Protein AF-0000000069676102 (afdb_homodimer)

Secondary structure (DSSP, 8-state):
---EEEEE-SSSGGGHHHHHHHHHHH--SEEEEE-----TT-----TTEEEEEE--S-TT-----EEEEEETTS-EEEEP---SSEEEEEEEESSSEEEEEEEEE-TTS---HHHHHHHHHTSPSSEEEEEEEE-SS------/---EEEEE-SSSGGGHHHHHHHHHHH--SEEEEE-----TT-----TTEEEEEE--S-TT-----EEEEEETTS-EEEEP---SSEEEEEEEESSSEEEEEEEEE-TTS---HHHHHHHHHTSPSSEEEEEEEE-SS------

Sequence (286 aa):
MGTFLSWNCRVIRSKLQDLKGLINIFNPVCIGLRETFLSSNNPLKLRGYNSVRRDAATESNHSGGVCILTSNLYPSTPLTLHTSLQAVAVQVHTRSLVTVCCVYLPPHDVVSQQDLETLVDQLPTPFTTICLAQHNQKWFLRQMGTFLSWNCRVIRSKLQDLKGLINIFNPVCIGLRETFLSSNNPLKLRGYNSVRRDAATESNHSGGVCILTSNLYPSTPLTLHTSLQAVAVQVHTRSLVTVCCVYLPPHDVVSQQDLETLVDQLPTPFTTICLAQHNQKWFLRQ

Radius of gyration: 17.2 Å; Cα contacts (8 Å, |Δi|>4): 723; chains: 2; bounding box: 44×46×43 Å

Foldseek 3Di:
DFAEEEDADQACVVPVVVVVVVCVVRVGQKYKYKQNLDDPVDDDDDPQWDKDKDADDDPVDSGIIIMMIGGPVWDKDWDDFDAPWRKTWMWTDDVHIEIEMETEDEQVDADEPVRVVSRVVRTDPPYDYYDYDHPHDCNCNPD/DFDEEEDADQACVVCVVVVVVVCVVRVGQKYKYKQNLDDPVDDDDDPQWDKDKDADDDPVDSGIIIMMIGGPVWDKDWDDFDAPWRKTWMWTDDVHTEIAMETEDEQVDADEPVRVVSRVVRTDPPYHDYDYDHPHDCNCNPD

Organism: Araneus ventricosus (NCBI:txid182803)

Structure (mmCIF, N/CA/C/O backbone):
data_AF-0000000069676102-model_v1
#
loop_
_entity.id
_entity.type
_entity.pdbx_description
1 polymer 'Endonuclease/exonuclease/phosphatase domain-containing protein'
#
loop_
_atom_site.group_PDB
_atom_site.id
_atom_site.type_symbol
_atom_site.label_atom_id
_atom_site.label_alt_id
_atom_site.label_comp_id
_atom_site.label_asym_id
_atom_site.label_entity_id
_atom_site.label_seq_id
_atom_site.pdbx_PDB_ins_code
_atom_site.Cartn_x
_atom_site.Cartn_y
_atom_site.Cartn_z
_atom_site.occupancy
_atom_site.B_iso_or_equiv
_atom_site.auth_seq_id
_atom_site.auth_comp_id
_atom_site.auth_asym_id
_atom_site.auth_atom_id
_atom_site.pdbx_PDB_model_num
ATOM 1 N N . MET A 1 1 ? -13.695 -5.66 11.719 1 60.5 1 MET A N 1
ATOM 2 C CA . MET A 1 1 ? -12.406 -5.336 11.125 1 60.5 1 MET A CA 1
ATOM 3 C C . MET A 1 1 ? -12.57 -4.375 9.953 1 60.5 1 MET A C 1
ATOM 5 O O . MET A 1 1 ? -13.641 -4.297 9.359 1 60.5 1 MET A O 1
ATOM 9 N N . GLY A 1 2 ? -11.883 -3.285 9.789 1 78.31 2 GLY A N 1
ATOM 10 C CA . GLY A 1 2 ? -12.055 -2.193 8.844 1 78.31 2 GLY A CA 1
ATOM 11 C C . GLY A 1 2 ? -11.117 -2.287 7.656 1 78.31 2 GLY A C 1
ATOM 12 O O . GLY A 1 2 ? -10.18 -3.09 7.656 1 78.31 2 GLY A O 1
ATOM 13 N N . THR A 1 3 ? -11.477 -1.648 6.539 1 85 3 THR A N 1
ATOM 14 C CA . THR A 1 3 ? -10.703 -1.651 5.301 1 85 3 THR A CA 1
ATOM 15 C C . THR A 1 3 ? -9.586 -0.616 5.359 1 85 3 THR A C 1
ATOM 17 O O . THR A 1 3 ? -9.812 0.524 5.773 1 85 3 THR A O 1
ATOM 20 N N . PHE A 1 4 ? -8.359 -1.089 5.035 1 87 4 PHE A N 1
ATOM 21 C CA . PHE A 1 4 ? -7.207 -0.208 4.898 1 87 4 PHE A CA 1
ATOM 22 C C . PHE A 1 4 ? -6.723 -0.167 3.455 1 87 4 PHE A C 1
ATOM 24 O O . PHE A 1 4 ? -6.422 -1.207 2.865 1 87 4 PHE A O 1
ATOM 31 N N . LEU A 1 5 ? -6.648 1.027 2.916 1 87.12 5 LEU A N 1
ATOM 32 C CA . LEU A 1 5 ? -6.324 1.194 1.504 1 87.12 5 LEU A CA 1
ATOM 33 C C . LEU A 1 5 ? -4.98 1.898 1.335 1 87.12 5 LEU A C 1
ATOM 35 O O . LEU A 1 5 ? -4.648 2.803 2.105 1 87.12 5 LEU A O 1
ATOM 39 N N . SER A 1 6 ? -4.188 1.449 0.413 1 86.56 6 SER A N 1
ATOM 40 C CA . SER A 1 6 ? -2.955 2.119 0.008 1 86.56 6 SER A CA 1
ATOM 41 C C . SER A 1 6 ? -3.002 2.523 -1.462 1 86.56 6 SER A C 1
ATOM 43 O O . SER A 1 6 ? -3.406 1.73 -2.314 1 86.56 6 SER A O 1
ATOM 45 N N . TRP A 1 7 ? -2.623 3.775 -1.761 1 85.81 7 TRP A N 1
ATOM 46 C CA . TRP A 1 7 ? -2.705 4.277 -3.129 1 85.81 7 TRP A CA 1
ATOM 47 C C . TRP A 1 7 ? -1.518 5.176 -3.449 1 85.81 7 TRP A C 1
ATOM 49 O O . TRP A 1 7 ? -1.311 6.199 -2.793 1 85.81 7 TRP A O 1
ATOM 59 N N . ASN A 1 8 ? -0.691 4.73 -4.383 1 83.56 8 ASN A N 1
ATOM 60 C CA . ASN A 1 8 ? 0.237 5.672 -5 1 83.56 8 ASN A CA 1
ATOM 61 C C . ASN A 1 8 ? -0.454 6.527 -6.059 1 83.56 8 ASN A C 1
ATOM 63 O O . ASN A 1 8 ? -0.554 6.125 -7.219 1 83.56 8 ASN A O 1
ATOM 67 N N . CYS A 1 9 ? -0.883 7.656 -5.652 1 82.75 9 CYS A N 1
ATOM 68 C CA . CYS A 1 9 ? -1.841 8.406 -6.453 1 82.75 9 CYS A CA 1
ATOM 69 C C . CYS A 1 9 ? -1.125 9.305 -7.457 1 82.75 9 CYS A C 1
ATOM 71 O O . CYS A 1 9 ? -1.679 9.633 -8.508 1 82.75 9 CYS A O 1
ATOM 73 N N . ARG A 1 10 ? 0.099 9.711 -7.168 1 81.25 10 ARG A N 1
ATOM 74 C CA . ARG A 1 10 ? 0.825 10.672 -7.996 1 81.25 10 ARG A CA 1
ATOM 75 C C . ARG A 1 10 ? -0.016 11.914 -8.258 1 81.25 10 ARG A C 1
ATOM 77 O O . ARG A 1 10 ? -0.583 12.07 -9.344 1 81.25 10 ARG A O 1
ATOM 84 N N . VAL A 1 11 ? 0.024 12.805 -7.48 1 83.62 11 VAL A N 1
ATOM 85 C CA . VAL A 1 11 ? -0.678 14.078 -7.48 1 83.62 11 VAL A CA 1
ATOM 86 C C . VAL A 1 11 ? -2.141 13.867 -7.098 1 83.62 11 VAL A C 1
ATOM 88 O O . VAL A 1 11 ? -2.98 13.594 -7.957 1 83.62 11 VAL A O 1
ATOM 91 N N . ILE A 1 12 ? -2.592 14.156 -6.004 1 88.88 12 ILE A N 1
ATOM 92 C CA . ILE A 1 12 ? -3.898 13.797 -5.461 1 88.88 12 ILE A CA 1
ATOM 93 C C . ILE A 1 12 ? -4.922 14.875 -5.82 1 88.88 12 ILE A C 1
ATOM 95 O O . ILE A 1 12 ? -6.105 14.578 -6 1 88.88 12 ILE A O 1
ATOM 99 N N . ARG A 1 13 ? -4.484 16.078 -6.023 1 88.19 13 ARG A N 1
ATOM 100 C CA . ARG A 1 13 ? -5.422 17.188 -6.227 1 88.19 13 ARG A CA 1
ATOM 101 C C . ARG A 1 13 ? -6.242 16.969 -7.492 1 88.19 13 ARG A C 1
ATOM 103 O O . ARG A 1 13 ? -7.41 17.359 -7.551 1 88.19 13 ARG A O 1
ATOM 110 N N . SER A 1 14 ? -5.66 16.406 -8.453 1 85.12 14 SER A N 1
ATOM 111 C CA . SER A 1 14 ? -6.371 16.188 -9.711 1 85.12 14 SER A CA 1
ATOM 112 C C . SER A 1 14 ? -7.203 14.914 -9.664 1 85.12 14 SER A C 1
ATOM 114 O O . SER A 1 14 ? -7.871 14.562 -10.641 1 85.12 14 SER A O 1
ATOM 116 N N . LYS A 1 15 ? -7.203 14.297 -8.484 1 86.81 15 LYS A N 1
ATOM 117 C CA . LYS A 1 15 ? -7.848 12.992 -8.422 1 86.81 15 LYS A CA 1
ATOM 118 C C . LYS A 1 15 ? -8.812 12.906 -7.242 1 86.81 15 LYS A C 1
ATOM 120 O O . LYS A 1 15 ? -9.016 11.828 -6.676 1 86.81 15 LYS A O 1
ATOM 125 N N . LEU A 1 16 ? -9.352 13.969 -6.902 1 89.38 16 LEU A N 1
ATOM 126 C CA . LEU A 1 16 ? -10.234 14.008 -5.742 1 89.38 16 LEU A CA 1
ATOM 127 C C . LEU A 1 16 ? -11.516 13.227 -6.012 1 89.38 16 LEU A C 1
ATOM 129 O O . LEU A 1 16 ? -12.07 12.609 -5.098 1 89.38 16 LEU A O 1
ATOM 133 N N . GLN A 1 17 ? -11.961 13.297 -7.254 1 87.44 17 GLN A N 1
ATOM 134 C CA . GLN A 1 17 ? -13.156 12.523 -7.582 1 87.44 17 GLN A CA 1
ATOM 135 C C . GLN A 1 17 ? -12.883 11.023 -7.52 1 87.44 17 GLN A C 1
ATOM 137 O O . GLN A 1 17 ? -13.727 10.25 -7.066 1 87.44 17 GLN A O 1
ATOM 142 N N . ASP A 1 18 ? -11.758 10.648 -7.988 1 85.31 18 ASP A N 1
ATOM 143 C CA . ASP A 1 18 ? -11.359 9.242 -7.875 1 85.31 18 ASP A CA 1
ATOM 144 C C . ASP A 1 18 ? -11.258 8.82 -6.414 1 85.31 18 ASP A C 1
ATOM 146 O O . ASP A 1 18 ? -11.68 7.719 -6.051 1 85.31 18 ASP A O 1
ATOM 150 N N . LEU A 1 19 ? -10.711 9.68 -5.652 1 89 19 LEU A N 1
ATOM 151 C CA . LEU A 1 19 ? -10.594 9.406 -4.227 1 89 19 LEU A CA 1
ATOM 152 C C . LEU A 1 19 ? -11.969 9.203 -3.596 1 89 19 LEU A C 1
ATOM 154 O O . LEU A 1 19 ? -12.172 8.234 -2.857 1 89 19 LEU A O 1
ATOM 158 N N . LYS A 1 20 ? -12.867 10.062 -3.934 1 90.44 20 LYS A N 1
ATOM 159 C CA . LYS A 1 20 ? -14.227 9.938 -3.418 1 90.44 20 LYS A CA 1
ATOM 160 C C . LYS A 1 20 ? -14.875 8.641 -3.895 1 90.44 20 LYS A C 1
ATOM 162 O O . LYS A 1 20 ? -15.594 7.98 -3.137 1 90.44 20 LYS A O 1
ATOM 167 N N . GLY A 1 21 ? -14.617 8.32 -5.121 1 86.25 21 GLY A N 1
ATOM 168 C CA . GLY A 1 21 ? -15.109 7.055 -5.641 1 86.25 21 GLY A CA 1
ATOM 169 C C . GLY A 1 21 ? -14.586 5.855 -4.871 1 86.25 21 GLY A C 1
ATOM 170 O O . GLY A 1 21 ? -15.344 4.941 -4.547 1 86.25 21 GLY A O 1
ATOM 171 N N . LEU A 1 22 ? -13.344 5.879 -4.582 1 86.44 22 LEU A N 1
ATOM 172 C CA . LEU A 1 22 ? -12.734 4.789 -3.824 1 86.44 22 LEU A CA 1
ATOM 173 C C . LEU A 1 22 ? -13.344 4.691 -2.43 1 86.44 22 LEU A C 1
ATOM 175 O O . LEU A 1 22 ? -13.594 3.594 -1.932 1 86.44 22 LEU A O 1
ATOM 179 N N . ILE A 1 23 ? -13.531 5.832 -1.812 1 90.12 23 ILE A N 1
ATOM 180 C CA . ILE A 1 23 ? -14.117 5.871 -0.475 1 90.12 23 ILE A CA 1
ATOM 181 C C . ILE A 1 23 ? -15.523 5.285 -0.508 1 90.12 23 ILE A C 1
ATOM 183 O O . ILE A 1 23 ? -15.914 4.535 0.391 1 90.12 23 ILE A O 1
ATOM 187 N N . ASN A 1 24 ? -16.234 5.598 -1.572 1 89.25 24 ASN A N 1
ATOM 188 C CA . ASN A 1 24 ? -17.609 5.086 -1.695 1 89.25 24 ASN A CA 1
ATOM 189 C C . ASN A 1 24 ? -17.625 3.574 -1.884 1 89.25 24 ASN A C 1
ATOM 191 O O . ASN A 1 24 ? -18.5 2.889 -1.359 1 89.25 24 ASN A O 1
ATOM 195 N N . ILE A 1 25 ? -16.703 3.105 -2.578 1 84.81 25 ILE A N 1
ATOM 196 C CA . ILE A 1 25 ? -16.656 1.688 -2.922 1 84.81 25 ILE A CA 1
ATOM 197 C C . ILE A 1 25 ? -16.141 0.882 -1.734 1 84.81 25 ILE A C 1
ATOM 199 O O . ILE A 1 25 ? -16.688 -0.164 -1.392 1 84.81 25 ILE A O 1
ATOM 203 N N . PHE A 1 26 ? -15.109 1.392 -1.047 1 84.25 26 PHE A N 1
ATOM 204 C CA . PHE A 1 26 ? -14.383 0.563 -0.089 1 84.25 26 PHE A CA 1
ATOM 205 C C . PHE A 1 26 ? -14.742 0.95 1.341 1 84.25 26 PHE A C 1
ATOM 207 O O . PHE A 1 26 ? -14.492 0.19 2.277 1 84.25 26 PHE A O 1
ATOM 214 N N . ASN A 1 27 ? -15.25 2.133 1.617 1 88.19 27 ASN A N 1
ATOM 215 C CA . ASN A 1 27 ? -15.539 2.672 2.941 1 88.19 27 ASN A CA 1
ATOM 216 C C . ASN A 1 27 ? -14.391 2.426 3.912 1 88.19 27 ASN A C 1
ATOM 218 O O . ASN A 1 27 ? -14.586 1.852 4.984 1 88.19 27 ASN A O 1
ATOM 222 N N . PRO A 1 28 ? -13.234 2.947 3.498 1 89.88 28 PRO A N 1
ATOM 223 C CA . PRO A 1 28 ? -12.031 2.574 4.258 1 89.88 28 PRO A CA 1
ATOM 224 C C . PRO A 1 28 ? -11.961 3.262 5.617 1 89.88 28 PRO A C 1
ATOM 226 O O . PRO A 1 28 ? -12.367 4.418 5.754 1 89.88 28 PRO A O 1
ATOM 229 N N . VAL A 1 29 ? -11.367 2.502 6.59 1 89.38 29 VAL A N 1
ATOM 230 C CA . VAL A 1 29 ? -10.984 3.072 7.875 1 89.38 29 VAL A CA 1
ATOM 231 C C . VAL A 1 29 ? -9.828 4.055 7.684 1 89.38 29 VAL A C 1
ATOM 233 O O . VAL A 1 29 ? -9.836 5.148 8.258 1 89.38 29 VAL A O 1
ATOM 236 N N . CYS A 1 30 ? -8.883 3.615 6.789 1 90 30 CYS A N 1
ATOM 237 C CA . CYS A 1 30 ? -7.688 4.406 6.531 1 90 30 CYS A CA 1
ATOM 238 C C . CYS A 1 30 ? -7.254 4.285 5.074 1 90 30 CYS A C 1
ATOM 240 O O . CYS A 1 30 ? -7.371 3.213 4.477 1 90 30 CYS A O 1
ATOM 242 N N . ILE A 1 31 ? -6.766 5.391 4.562 1 90.5 31 ILE A N 1
ATOM 243 C CA . ILE A 1 31 ? -6.152 5.406 3.238 1 90.5 31 ILE A CA 1
ATOM 244 C C . ILE A 1 31 ? -4.738 5.977 3.332 1 90.5 31 ILE A C 1
ATOM 246 O O . ILE A 1 31 ? -4.547 7.109 3.781 1 90.5 31 ILE A O 1
ATOM 250 N N . GLY A 1 32 ? -3.785 5.164 2.957 1 90.81 32 GLY A N 1
ATOM 251 C CA . GLY A 1 32 ? -2.436 5.676 2.773 1 90.81 32 GLY A CA 1
ATOM 252 C C . GLY A 1 32 ? -2.17 6.164 1.361 1 90.81 32 GLY A C 1
ATOM 253 O O . GLY A 1 32 ? -2.334 5.414 0.398 1 90.81 32 GLY A O 1
ATOM 254 N N . LEU A 1 33 ? -1.802 7.363 1.25 1 90.06 33 LEU A N 1
ATOM 255 C CA . LEU A 1 33 ? -1.511 7.988 -0.036 1 90.06 33 LEU A CA 1
ATOM 256 C C . LEU A 1 33 ? -0.02 8.281 -0.174 1 90.06 33 LEU A C 1
ATOM 258 O O . LEU A 1 33 ? 0.618 8.734 0.777 1 90.06 33 LEU A O 1
ATOM 262 N N . ARG A 1 34 ? 0.497 7.98 -1.316 1 86.62 34 ARG A N 1
ATOM 263 C CA . ARG A 1 34 ? 1.879 8.32 -1.635 1 86.62 34 ARG A CA 1
ATOM 264 C C . ARG A 1 34 ? 1.958 9.148 -2.914 1 86.62 34 ARG A C 1
ATOM 266 O O . ARG A 1 34 ? 1.112 9.008 -3.801 1 86.62 34 ARG A O 1
ATOM 273 N N . GLU A 1 35 ? 3.01 9.93 -2.971 1 86.56 35 GLU A N 1
ATOM 274 C CA . GLU A 1 35 ? 3.215 10.859 -4.078 1 86.56 35 GLU A CA 1
ATOM 275 C C . GLU A 1 35 ? 2.018 11.797 -4.242 1 86.56 35 GLU A C 1
ATOM 277 O O . GLU A 1 35 ? 1.477 11.93 -5.344 1 86.56 35 GLU A O 1
ATOM 282 N N . THR A 1 36 ? 1.683 12.422 -3.162 1 90.31 36 THR A N 1
ATOM 283 C CA . THR A 1 36 ? 0.521 13.305 -3.156 1 90.31 36 THR A CA 1
ATOM 284 C C . THR A 1 36 ? 0.81 14.586 -3.936 1 90.31 36 THR A C 1
ATOM 286 O O . THR A 1 36 ? -0.108 15.219 -4.461 1 90.31 36 THR A O 1
ATOM 289 N N . PHE A 1 37 ? 2.078 14.977 -4.023 1 88.06 37 PHE A N 1
ATOM 290 C CA . PHE A 1 37 ? 2.541 16.188 -4.695 1 88.06 37 PHE A CA 1
ATOM 291 C C . PHE A 1 37 ? 1.928 17.422 -4.059 1 88.06 37 PHE A C 1
ATOM 293 O O . PHE A 1 37 ? 1.716 18.438 -4.734 1 88.06 37 PHE A O 1
ATOM 300 N N . LEU A 1 38 ? 1.594 17.297 -2.783 1 90.12 38 LEU A N 1
ATOM 301 C CA . LEU A 1 38 ? 1.007 18.422 -2.066 1 90.12 38 LEU A CA 1
ATOM 302 C C . LEU A 1 38 ? 2.092 19.344 -1.498 1 90.12 38 LEU A C 1
ATOM 304 O O . LEU A 1 38 ? 3.229 18.906 -1.296 1 90.12 38 LEU A O 1
ATOM 308 N N . SER A 1 39 ? 1.706 20.594 -1.329 1 85.75 39 SER A N 1
ATOM 309 C CA . SER A 1 39 ? 2.543 21.578 -0.662 1 85.75 39 SER A CA 1
ATOM 310 C C . SER A 1 39 ? 1.793 22.25 0.482 1 85.75 39 SER A C 1
ATOM 312 O O . SER A 1 39 ? 0.593 22.031 0.661 1 85.75 39 SER A O 1
ATOM 314 N N . SER A 1 40 ? 2.652 23.016 1.252 1 80.12 40 SER A N 1
ATOM 315 C CA . SER A 1 40 ? 2.088 23.656 2.428 1 80.12 40 SER A CA 1
ATOM 316 C C . SER A 1 40 ? 0.914 24.562 2.053 1 80.12 40 SER A C 1
ATOM 318 O O . SER A 1 40 ? 0.011 24.781 2.863 1 80.12 40 SER A O 1
ATOM 320 N N . ASN A 1 41 ? 0.817 24.938 0.851 1 79.94 41 ASN A N 1
ATOM 321 C CA . ASN A 1 41 ? -0.212 25.891 0.429 1 79.94 41 ASN A CA 1
ATOM 322 C C . ASN A 1 41 ? -1.453 25.172 -0.092 1 79.94 41 ASN A C 1
ATOM 324 O O . ASN A 1 41 ? -2.455 25.797 -0.421 1 79.94 41 ASN A O 1
ATOM 328 N N . ASN A 1 42 ? -1.455 23.906 -0.104 1 80.81 42 ASN A N 1
ATOM 329 C CA . ASN A 1 42 ? -2.576 23.141 -0.641 1 80.81 42 ASN A CA 1
ATOM 330 C C . ASN A 1 42 ? -3.117 22.156 0.382 1 80.81 42 ASN A C 1
ATOM 332 O O . ASN A 1 42 ? -2.643 21.016 0.463 1 80.81 42 ASN A O 1
ATOM 336 N N . PRO A 1 43 ? -4.137 22.578 1.049 1 80.88 43 PRO A N 1
ATOM 337 C CA . PRO A 1 43 ? -4.688 21.625 2.02 1 80.88 43 PRO A CA 1
ATOM 338 C C . PRO A 1 43 ? -5.492 20.516 1.361 1 80.88 43 PRO A C 1
ATOM 340 O O .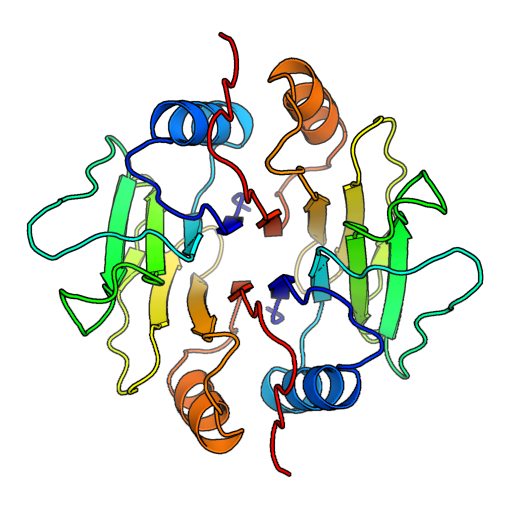 PRO A 1 43 ? -6.121 20.734 0.324 1 80.88 43 PRO A O 1
ATOM 343 N N . LEU A 1 44 ? -5.293 19.312 1.784 1 89.62 44 LEU A N 1
ATOM 344 C CA . LEU A 1 44 ? -6.172 18.203 1.438 1 89.62 44 LEU A CA 1
ATOM 345 C C . LEU A 1 44 ? -7.258 18.016 2.492 1 89.62 44 LEU A C 1
ATOM 347 O O . LEU A 1 44 ? -6.98 17.562 3.604 1 89.62 44 LEU A O 1
ATOM 351 N N . LYS A 1 45 ? -8.438 18.531 2.176 1 90 45 LYS A N 1
ATOM 352 C CA . LYS A 1 45 ? -9.578 18.375 3.068 1 90 45 LYS A CA 1
ATOM 353 C C . LYS A 1 45 ? -10.625 17.438 2.469 1 90 45 LYS A C 1
ATOM 355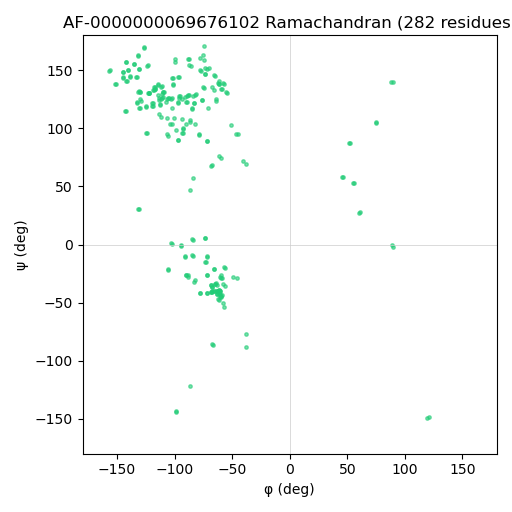 O O . LYS A 1 45 ? -11.008 17.594 1.31 1 90 45 LYS A O 1
ATOM 360 N N . LEU A 1 46 ? -10.938 16.484 3.266 1 94.06 46 LEU A N 1
ATOM 361 C CA . LEU A 1 46 ? -11.961 15.523 2.891 1 94.06 46 LEU A CA 1
ATOM 362 C C . LEU A 1 46 ? -12.953 15.312 4.031 1 94.06 46 LEU A C 1
ATOM 364 O O . LEU A 1 46 ? -12.562 14.93 5.133 1 94.06 46 LEU A O 1
ATOM 368 N N . ARG A 1 47 ? -14.227 15.578 3.73 1 94.38 47 ARG A N 1
ATOM 369 C CA . ARG A 1 47 ? -15.25 15.391 4.754 1 94.38 47 ARG A CA 1
ATOM 370 C C . ARG A 1 47 ? -15.273 13.953 5.254 1 94.38 47 ARG A C 1
ATOM 372 O O . ARG A 1 47 ? -15.227 13.016 4.457 1 94.38 47 ARG A O 1
ATOM 379 N N . GLY A 1 48 ? -15.32 13.805 6.562 1 97.25 48 GLY A N 1
ATOM 380 C CA . GLY A 1 48 ? -15.422 12.484 7.16 1 97.25 48 GLY A CA 1
ATOM 381 C C . GLY A 1 48 ? -14.078 11.844 7.43 1 97.25 48 GLY A C 1
ATOM 382 O O . GLY A 1 48 ? -14.008 10.75 7.992 1 97.25 48 GLY A O 1
ATOM 383 N N . TYR A 1 49 ? -13.047 12.617 7.023 1 97.81 49 TYR A N 1
ATOM 384 C CA . TYR A 1 49 ? -11.711 12.055 7.219 1 97.81 49 TYR A CA 1
ATOM 385 C C . TYR A 1 49 ? -10.773 13.078 7.848 1 97.81 49 TYR A C 1
ATOM 387 O O . TYR A 1 49 ? -10.859 14.273 7.547 1 97.81 49 TYR A O 1
ATOM 395 N N . ASN A 1 50 ? -9.891 12.562 8.719 1 96.88 50 ASN A N 1
ATOM 396 C CA . ASN A 1 50 ? -8.75 13.32 9.219 1 96.88 50 ASN A CA 1
ATOM 397 C C . ASN A 1 50 ? -7.484 13.016 8.43 1 96.88 50 ASN A C 1
ATOM 399 O O . ASN A 1 50 ? -7.277 11.883 7.992 1 96.88 50 ASN A O 1
ATOM 403 N N . SER A 1 51 ? -6.629 14.055 8.227 1 96.56 51 SER A N 1
ATOM 404 C CA . SER A 1 51 ? -5.426 13.859 7.434 1 96.56 51 SER A CA 1
ATOM 405 C C . SER A 1 51 ? -4.168 14.078 8.266 1 96.56 51 SER A C 1
ATOM 407 O O . SER A 1 51 ? -4.125 14.984 9.102 1 96.56 51 SER A O 1
ATOM 409 N N . VAL A 1 52 ? -3.195 13.211 8.172 1 96 52 VAL A N 1
ATOM 410 C CA . VAL A 1 52 ? -1.818 13.359 8.633 1 96 52 VAL A CA 1
ATOM 411 C C . VAL A 1 52 ? -0.864 13.234 7.445 1 96 52 VAL A C 1
ATOM 413 O O . VAL A 1 52 ? -0.877 12.227 6.73 1 96 52 VAL A O 1
ATOM 416 N N . ARG A 1 53 ? -0.058 14.25 7.188 1 95.12 53 ARG A N 1
ATOM 417 C CA . ARG A 1 53 ? 0.71 14.227 5.949 1 95.12 53 ARG A CA 1
ATOM 418 C C . ARG A 1 53 ? 2.111 14.789 6.16 1 95.12 53 ARG A C 1
ATOM 420 O O . ARG A 1 53 ? 2.365 15.477 7.148 1 95.12 53 ARG A O 1
ATOM 427 N N . ARG A 1 54 ? 2.969 14.453 5.367 1 93.19 54 ARG A N 1
ATOM 428 C CA . ARG A 1 54 ? 4.305 15.008 5.184 1 93.19 54 ARG A CA 1
ATOM 429 C C . ARG A 1 54 ? 4.578 15.305 3.715 1 93.19 54 ARG A C 1
ATOM 431 O O . ARG A 1 54 ? 4.59 14.398 2.885 1 93.19 54 ARG A O 1
ATOM 438 N N . ASP A 1 55 ? 4.781 16.609 3.514 1 90.31 55 ASP A N 1
ATOM 439 C CA . ASP A 1 55 ? 4.977 17.062 2.141 1 90.31 55 ASP A CA 1
ATOM 440 C C . ASP A 1 55 ? 6.449 16.984 1.741 1 90.31 55 ASP A C 1
ATOM 442 O O . ASP A 1 55 ? 7.324 16.875 2.6 1 90.31 55 ASP A O 1
ATOM 446 N N . ALA A 1 56 ? 6.613 16.969 0.362 1 77 56 ALA A N 1
ATOM 447 C CA . ALA A 1 56 ? 7.992 16.984 -0.12 1 77 56 ALA A CA 1
ATOM 448 C C . ALA A 1 56 ? 8.711 18.266 0.323 1 77 56 ALA A C 1
ATOM 450 O O . ALA A 1 56 ? 8.078 19.297 0.531 1 77 56 ALA A O 1
ATOM 451 N N . ALA A 1 57 ? 10.016 18.125 0.712 1 62.91 57 ALA A N 1
ATOM 452 C CA . ALA A 1 57 ? 10.828 19.172 1.313 1 62.91 57 ALA A CA 1
ATOM 453 C C . ALA A 1 57 ? 10.922 20.391 0.396 1 62.91 57 ALA A C 1
ATOM 455 O O . ALA A 1 57 ? 10.945 21.531 0.866 1 62.91 57 ALA A O 1
ATOM 456 N N . THR A 1 58 ? 11.297 20.031 -0.886 1 58.72 58 THR A N 1
ATOM 457 C CA . THR A 1 58 ? 11.617 21.219 -1.659 1 58.72 58 THR A CA 1
ATOM 458 C C . THR A 1 58 ? 10.414 21.672 -2.484 1 58.72 58 THR A C 1
ATOM 460 O O . THR A 1 58 ? 9.734 20.844 -3.098 1 58.72 58 THR A O 1
ATOM 463 N N . GLU A 1 59 ? 10.102 22.844 -2.303 1 53.59 59 GLU A N 1
ATOM 464 C CA . GLU A 1 59 ? 9.062 23.516 -3.076 1 53.59 59 GLU A CA 1
ATOM 465 C C . GLU A 1 59 ? 9.266 23.297 -4.574 1 53.59 59 GLU A C 1
ATOM 467 O O . GLU A 1 59 ? 8.305 23.344 -5.348 1 53.59 59 GLU A O 1
ATOM 472 N N . SER A 1 60 ? 10.469 23.109 -4.957 1 51.53 60 SER A N 1
ATOM 473 C CA . SER A 1 60 ? 10.75 23 -6.387 1 51.53 60 SER A CA 1
ATOM 474 C C . SER A 1 60 ? 10.469 21.594 -6.902 1 51.53 60 SER A C 1
ATOM 476 O O . SER A 1 60 ? 10.242 21.406 -8.102 1 51.53 60 SER A O 1
ATOM 478 N N . ASN A 1 61 ? 10.633 20.672 -6.07 1 56.03 61 ASN A N 1
ATOM 479 C CA . ASN A 1 61 ? 10.367 19.312 -6.5 1 56.03 61 ASN A CA 1
ATOM 480 C C . ASN A 1 61 ? 9.07 18.766 -5.898 1 56.03 61 ASN A C 1
ATOM 482 O O . ASN A 1 61 ? 8.992 18.547 -4.691 1 56.03 61 ASN A O 1
ATOM 486 N N . HIS A 1 62 ? 8.031 18.906 -6.668 1 59.88 62 HIS A N 1
ATOM 487 C CA . HIS A 1 62 ? 6.68 18.562 -6.23 1 59.88 62 HIS A CA 1
ATOM 488 C C . HIS A 1 62 ? 6.484 17.062 -6.172 1 59.88 62 HIS A C 1
ATOM 490 O O . HIS A 1 62 ? 5.387 16.578 -5.863 1 59.88 62 HIS A O 1
ATOM 496 N N . SER A 1 63 ? 7.676 16.344 -6.43 1 71.94 63 SER A N 1
ATOM 497 C CA . SER A 1 63 ? 7.492 14.891 -6.449 1 71.94 63 SER A CA 1
ATOM 498 C C . SER A 1 63 ? 7.625 14.297 -5.051 1 71.94 63 SER A C 1
ATOM 500 O O . SER A 1 63 ? 8.43 14.773 -4.242 1 71.94 63 SER A O 1
ATOM 502 N N . GLY A 1 64 ? 6.602 13.492 -4.672 1 85.69 64 GLY A N 1
ATOM 503 C CA . GLY A 1 64 ? 6.594 12.805 -3.391 1 85.69 64 GLY A CA 1
ATOM 504 C C . GLY A 1 64 ? 5.426 13.203 -2.508 1 85.69 64 GLY A C 1
ATOM 505 O O . GLY A 1 64 ? 4.309 13.375 -2.992 1 85.69 64 GLY A O 1
ATOM 506 N N . GLY A 1 65 ? 5.676 13.148 -1.211 1 90.44 65 GLY A N 1
ATOM 507 C CA . GLY A 1 65 ? 4.629 13.438 -0.244 1 90.44 65 GLY A CA 1
ATOM 508 C C . GLY A 1 65 ? 3.828 12.211 0.15 1 90.44 65 GLY A C 1
ATOM 509 O O . GLY A 1 65 ? 3.537 11.359 -0.69 1 90.44 65 GLY A O 1
ATOM 510 N N . VAL A 1 66 ? 3.545 12.18 1.436 1 91.94 66 VAL A N 1
ATOM 511 C CA . VAL A 1 66 ? 2.73 11.086 1.957 1 91.94 66 VAL A CA 1
ATOM 512 C C . VAL A 1 66 ? 1.601 11.648 2.816 1 91.94 66 VAL A C 1
ATOM 514 O O . VAL A 1 66 ? 1.733 12.727 3.396 1 91.94 66 VAL A O 1
ATOM 517 N N . CYS A 1 67 ? 0.504 10.875 2.82 1 93.75 67 CYS A N 1
ATOM 518 C CA . CYS A 1 67 ? -0.653 11.266 3.617 1 93.75 67 CYS A CA 1
ATOM 519 C C . CYS A 1 67 ? -1.444 10.047 4.07 1 93.75 67 CYS A C 1
ATOM 521 O O . CYS A 1 67 ? -1.605 9.086 3.314 1 93.75 67 CYS A O 1
ATOM 523 N N . ILE A 1 68 ? -1.865 10.086 5.293 1 94 68 ILE A N 1
ATOM 524 C CA . ILE A 1 68 ? -2.824 9.102 5.77 1 94 68 ILE A CA 1
ATOM 525 C C . ILE A 1 68 ? -4.16 9.773 6.074 1 94 68 ILE A C 1
ATOM 527 O O . ILE A 1 68 ? -4.215 10.727 6.855 1 94 68 ILE A O 1
ATOM 531 N N . LEU A 1 69 ? -5.156 9.328 5.402 1 95.25 69 LEU A N 1
ATOM 532 C CA . LEU A 1 69 ? -6.523 9.719 5.723 1 95.25 69 LEU A CA 1
ATOM 533 C C . LEU A 1 69 ? -7.188 8.688 6.629 1 95.25 69 LEU A C 1
ATOM 535 O O . LEU A 1 69 ? -7.203 7.496 6.312 1 95.25 69 LEU A O 1
ATOM 539 N N . THR A 1 70 ? -7.742 9.125 7.723 1 95.06 70 THR A N 1
ATOM 540 C CA . THR A 1 70 ? -8.422 8.227 8.648 1 95.06 70 THR A CA 1
ATOM 541 C C . THR A 1 70 ? -9.875 8.648 8.852 1 95.06 70 THR A C 1
ATOM 543 O O . THR A 1 70 ? -10.156 9.82 9.109 1 95.06 70 THR A O 1
ATOM 546 N N . SER A 1 71 ? -10.766 7.656 8.703 1 96.06 71 SER A N 1
ATOM 547 C CA . SER A 1 71 ? -12.18 7.93 8.938 1 96.06 71 SER A CA 1
ATOM 548 C C . SER A 1 71 ? -12.414 8.469 10.344 1 96.06 71 SER A C 1
ATOM 550 O O . SER A 1 71 ? -11.891 7.922 11.32 1 96.06 71 SER A O 1
ATOM 552 N N . ASN A 1 72 ? -13.281 9.477 10.469 1 97.19 72 ASN A N 1
ATOM 553 C CA . ASN A 1 72 ? -13.578 10.086 11.766 1 97.19 72 ASN A CA 1
ATOM 554 C C . ASN A 1 72 ? -14.406 9.156 12.641 1 97.19 72 ASN A C 1
ATOM 556 O O . ASN A 1 72 ? -14.594 9.414 13.828 1 97.19 72 ASN A O 1
ATOM 560 N N . LEU A 1 73 ? -14.875 8.109 12.094 1 96.31 73 LEU A N 1
ATOM 561 C CA . LEU A 1 73 ? -15.656 7.141 12.852 1 96.31 73 LEU A CA 1
ATOM 562 C C . LEU A 1 73 ? -14.766 6.328 13.781 1 96.31 73 LEU A C 1
ATOM 564 O O . LEU A 1 73 ? -15.266 5.656 14.688 1 96.31 73 LEU A O 1
ATOM 568 N N . TYR A 1 74 ? -13.461 6.387 13.547 1 94.25 74 TYR A N 1
ATOM 569 C CA . TYR A 1 74 ? -12.5 5.637 14.352 1 94.25 74 TYR A CA 1
ATOM 570 C C . TYR A 1 74 ? -11.531 6.574 15.055 1 94.25 74 TYR A C 1
ATOM 572 O O . TYR A 1 74 ? -10.805 7.336 14.406 1 94.25 74 TYR A O 1
ATOM 580 N N . PRO A 1 75 ? -11.547 6.512 16.391 1 96.38 75 PRO A N 1
ATOM 581 C CA . PRO A 1 75 ? -10.531 7.312 17.078 1 96.38 75 PRO A CA 1
ATOM 582 C C . PRO A 1 75 ? -9.109 6.992 16.594 1 96.38 75 PRO A C 1
ATOM 584 O O . PRO A 1 75 ? -8.773 5.82 16.406 1 96.38 75 PRO A O 1
ATOM 587 N N . SER A 1 76 ? -8.352 8.023 16.266 1 95.25 76 SER A N 1
ATOM 588 C CA . SER A 1 76 ? -6.988 7.828 15.805 1 95.25 76 SER A CA 1
ATOM 589 C C . SER A 1 76 ? -6.051 8.891 16.359 1 95.25 76 SER A C 1
ATOM 591 O O . SER A 1 76 ? -6.488 9.992 16.703 1 95.25 76 SER A O 1
ATOM 593 N N . THR A 1 77 ? -4.812 8.523 16.531 1 95.75 77 THR A N 1
ATOM 594 C CA . THR A 1 77 ? -3.785 9.43 17.031 1 95.75 77 THR A CA 1
ATOM 595 C C . THR A 1 77 ? -2.551 9.406 16.141 1 95.75 77 THR A C 1
ATOM 597 O O . THR A 1 77 ? -1.998 8.336 15.859 1 95.75 77 THR A O 1
ATOM 600 N N . PRO A 1 78 ? -2.156 10.586 15.664 1 96.94 78 PRO A N 1
ATOM 601 C CA . PRO A 1 78 ? -0.897 10.625 14.914 1 96.94 78 PRO A CA 1
ATOM 602 C C . PRO A 1 78 ? 0.314 10.289 15.781 1 96.94 78 PRO A C 1
ATOM 604 O O . PRO A 1 78 ? 0.338 10.625 16.969 1 96.94 78 PRO A O 1
ATOM 607 N N . LEU A 1 79 ? 1.251 9.648 15.164 1 95.31 79 LEU A N 1
ATOM 608 C CA . LEU A 1 79 ? 2.525 9.383 15.82 1 95.31 79 LEU A CA 1
ATOM 609 C C . LEU A 1 79 ? 3.594 10.367 15.344 1 95.31 79 LEU A C 1
ATOM 611 O O . LEU A 1 79 ? 3.676 10.672 14.156 1 95.31 79 LEU A O 1
ATOM 615 N N . THR A 1 80 ? 4.375 10.844 16.281 1 96.5 80 THR A N 1
ATOM 616 C CA . THR A 1 80 ? 5.527 11.656 15.914 1 96.5 80 THR A CA 1
ATOM 617 C C . THR A 1 80 ? 6.719 10.781 15.539 1 96.5 80 THR A C 1
ATOM 619 O O . THR A 1 80 ? 7.133 9.922 16.328 1 96.5 80 THR A O 1
ATOM 622 N N . LEU A 1 81 ? 7.148 11.023 14.312 1 94.19 81 LEU A N 1
ATOM 623 C CA . LEU A 1 81 ? 8.281 10.25 13.828 1 94.19 81 LEU A CA 1
ATOM 624 C C . LEU A 1 81 ? 9.523 11.133 13.695 1 94.19 81 LEU A C 1
ATOM 626 O O . LEU A 1 81 ? 9.453 12.234 13.141 1 94.19 81 LEU A O 1
ATOM 630 N N . HIS A 1 82 ? 10.617 10.641 14.234 1 96 82 HIS A N 1
ATOM 631 C CA . HIS A 1 82 ? 11.906 11.289 14.039 1 96 82 HIS A CA 1
ATOM 632 C C . HIS A 1 82 ? 12.695 10.633 12.906 1 96 82 HIS A C 1
ATOM 634 O O . HIS A 1 82 ? 13.469 9.703 13.141 1 96 82 HIS A O 1
ATOM 640 N N . THR A 1 83 ? 12.492 11.141 11.711 1 91.88 83 THR A N 1
ATOM 641 C CA . THR A 1 83 ? 13.102 10.578 10.516 1 91.88 83 THR A CA 1
ATOM 642 C C . THR A 1 83 ? 13.195 11.625 9.414 1 91.88 83 THR A C 1
ATOM 644 O O . THR A 1 83 ? 12.375 12.547 9.359 1 91.88 83 THR A O 1
ATOM 647 N N . SER A 1 84 ? 14.203 11.484 8.586 1 88.25 84 SER A N 1
ATOM 648 C CA . SER A 1 84 ? 14.312 12.359 7.426 1 88.25 84 SER A CA 1
ATOM 649 C C . SER A 1 84 ? 13.484 11.844 6.258 1 88.25 84 SER A C 1
ATOM 651 O O . SER A 1 84 ? 13.289 12.547 5.266 1 88.25 84 SER A O 1
ATOM 653 N N . LEU A 1 85 ? 12.961 10.617 6.359 1 86.69 85 LEU A N 1
ATOM 654 C CA . LEU A 1 85 ? 12.156 10.023 5.297 1 86.69 85 LEU A CA 1
ATOM 655 C C . LEU A 1 85 ? 10.789 10.695 5.211 1 86.69 85 LEU A C 1
ATOM 657 O O . LEU A 1 85 ? 10.289 11.227 6.207 1 86.69 85 LEU A O 1
ATOM 661 N N . GLN A 1 86 ? 10.234 10.695 4.039 1 89.69 86 GLN A N 1
ATOM 662 C CA . GLN A 1 86 ? 8.836 11.078 3.9 1 89.69 86 GLN A CA 1
ATOM 663 C C . GLN A 1 86 ? 7.918 9.992 4.457 1 89.69 86 GLN A C 1
ATOM 665 O O . GLN A 1 86 ? 7.496 9.094 3.73 1 89.69 86 GLN A O 1
ATOM 670 N N . ALA A 1 87 ? 7.645 10.141 5.758 1 91.62 87 ALA A N 1
ATOM 671 C CA . ALA A 1 87 ? 6.883 9.102 6.438 1 91.62 87 ALA A CA 1
ATOM 672 C C . ALA A 1 87 ? 5.906 9.703 7.445 1 91.62 87 ALA A C 1
ATOM 674 O O . ALA A 1 87 ? 6.219 10.703 8.102 1 91.62 87 ALA A O 1
ATOM 675 N N . VAL A 1 88 ? 4.75 9.125 7.508 1 94.88 88 VAL A N 1
ATOM 676 C CA . VAL A 1 88 ? 3.787 9.453 8.547 1 94.88 88 VAL A CA 1
ATOM 677 C C . VAL A 1 88 ? 3.176 8.172 9.109 1 94.88 88 VAL A C 1
ATOM 679 O O . VAL A 1 88 ? 3.172 7.137 8.438 1 94.88 88 VAL A O 1
ATOM 682 N N . ALA A 1 89 ? 2.711 8.258 10.328 1 93.81 89 ALA A N 1
ATOM 683 C CA . ALA A 1 89 ? 2.094 7.102 10.969 1 93.81 89 ALA A CA 1
ATOM 684 C C . ALA A 1 89 ? 0.939 7.527 11.875 1 93.8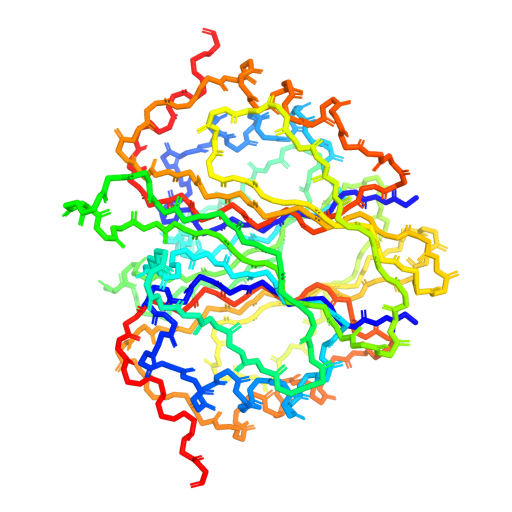1 89 ALA A C 1
ATOM 686 O O . ALA A 1 89 ? 0.948 8.633 12.43 1 93.81 89 ALA A O 1
ATOM 687 N N . VAL A 1 90 ? -0.032 6.664 11.977 1 93.5 90 VAL A N 1
ATOM 688 C CA . VAL A 1 90 ? -1.197 6.875 12.828 1 93.5 90 VAL A CA 1
ATOM 689 C C . VAL A 1 90 ? -1.561 5.574 13.539 1 93.5 90 VAL A C 1
ATOM 691 O O . VAL A 1 90 ? -1.341 4.484 13.008 1 93.5 90 VAL A O 1
ATOM 694 N N . GLN A 1 91 ? -2.008 5.734 14.719 1 92.31 91 GLN A N 1
ATOM 695 C CA . GLN A 1 91 ? -2.652 4.625 15.414 1 92.31 91 GLN A CA 1
ATOM 696 C C . GLN A 1 91 ? -4.172 4.781 15.406 1 92.31 91 GLN A C 1
ATOM 698 O O . GLN A 1 91 ? -4.691 5.828 15.797 1 92.31 91 GLN A O 1
ATOM 703 N N . VAL A 1 92 ? -4.801 3.764 14.938 1 89.75 92 VAL A N 1
ATOM 704 C CA . VAL A 1 92 ? -6.25 3.816 14.805 1 89.75 92 VAL A CA 1
ATOM 705 C C . VAL A 1 92 ? -6.895 2.75 15.688 1 89.75 92 VAL A C 1
ATOM 707 O O . VAL A 1 92 ? -6.441 1.604 15.711 1 89.75 92 VAL A O 1
ATOM 710 N N . HIS A 1 93 ? -7.945 3.158 16.375 1 90 93 HIS A N 1
ATOM 711 C CA . HIS A 1 93 ? -8.688 2.234 17.219 1 90 93 HIS A CA 1
ATOM 712 C C . HIS A 1 93 ? -9.852 1.605 16.469 1 90 93 HIS A C 1
ATOM 714 O O . HIS A 1 93 ? -10.914 2.223 16.328 1 90 93 HIS A O 1
ATOM 720 N N . THR A 1 94 ? -9.633 0.461 15.961 1 82.62 94 THR A N 1
ATOM 721 C CA . THR A 1 94 ? -10.711 -0.363 15.438 1 82.62 94 THR A CA 1
ATOM 722 C C . THR A 1 94 ? -11.133 -1.421 16.453 1 82.62 94 THR A C 1
ATOM 724 O O . THR A 1 94 ? -11.203 -1.143 17.656 1 82.62 94 THR A O 1
ATOM 727 N N . ARG A 1 95 ? -11.492 -2.666 16.047 1 77.81 95 ARG A N 1
ATOM 728 C CA . ARG A 1 95 ? -11.688 -3.721 17.047 1 77.81 95 ARG A CA 1
ATOM 729 C C . ARG A 1 95 ? -10.414 -3.959 17.844 1 77.81 95 ARG A C 1
ATOM 731 O O . ARG A 1 95 ? -10.477 -4.289 19.031 1 77.81 95 ARG A O 1
ATOM 738 N N . SER A 1 96 ? -9.344 -3.684 17.172 1 78.75 96 SER A N 1
ATOM 739 C CA . SER A 1 96 ? -8.016 -3.662 17.797 1 78.75 96 SER A CA 1
ATOM 740 C C . SER A 1 96 ? -7.254 -2.398 17.422 1 78.75 96 SER A C 1
ATOM 742 O O . SER A 1 96 ? -7.664 -1.661 16.516 1 78.75 96 SER A O 1
ATOM 744 N N . LEU A 1 97 ? -6.215 -2.135 18.203 1 84.81 97 LEU A N 1
ATOM 745 C CA . LEU A 1 97 ? -5.359 -0.995 17.891 1 84.81 97 LEU A CA 1
ATOM 746 C C . LEU A 1 97 ? -4.434 -1.315 16.719 1 84.81 97 LEU A C 1
ATOM 748 O O . LEU A 1 97 ? -3.697 -2.305 16.766 1 84.81 97 LEU A O 1
ATOM 752 N N . VAL A 1 98 ? -4.527 -0.465 15.711 1 85.38 98 VAL A N 1
ATOM 753 C CA . VAL A 1 98 ? -3.748 -0.712 14.5 1 85.38 98 VAL A CA 1
ATOM 754 C C . VAL A 1 98 ? -2.844 0.485 14.219 1 85.38 98 VAL A C 1
ATOM 756 O O . VAL A 1 98 ? -3.285 1.634 14.281 1 85.38 98 VAL A O 1
ATOM 759 N N . THR A 1 99 ? -1.559 0.167 13.992 1 89.25 99 THR A N 1
ATOM 760 C CA . THR A 1 99 ? -0.631 1.21 13.57 1 89.25 99 THR A CA 1
ATOM 761 C C . THR A 1 99 ? -0.467 1.203 12.055 1 89.25 99 THR A C 1
ATOM 763 O O . THR A 1 99 ? -0.151 0.168 11.461 1 89.25 99 THR A O 1
ATOM 766 N N . VAL A 1 100 ? -0.762 2.326 11.406 1 88.88 100 VAL A N 1
ATOM 767 C CA . VAL A 1 100 ? -0.577 2.486 9.969 1 88.88 100 VAL A CA 1
ATOM 768 C C . VAL A 1 100 ? 0.568 3.459 9.695 1 88.88 100 VAL A C 1
ATOM 770 O O . VAL A 1 100 ? 0.638 4.531 10.305 1 88.88 100 VAL A O 1
ATOM 773 N N . CYS A 1 101 ? 1.476 3.047 8.82 1 91.12 101 CYS A N 1
ATOM 774 C CA . CYS A 1 101 ? 2.59 3.91 8.445 1 91.12 101 CYS A CA 1
ATOM 775 C C . CYS A 1 101 ? 2.725 3.996 6.93 1 91.12 101 CYS A C 1
ATOM 777 O O . CYS A 1 101 ? 2.662 2.977 6.238 1 91.12 101 CYS A O 1
ATOM 779 N N . CYS A 1 102 ? 2.834 5.145 6.414 1 90.12 102 CYS A N 1
ATOM 780 C CA . CYS A 1 102 ? 3.07 5.402 5 1 90.12 102 CYS A CA 1
ATOM 781 C C . CYS A 1 102 ? 4.438 6.043 4.785 1 90.12 102 CYS A C 1
ATOM 783 O O . CYS A 1 102 ? 4.777 7.027 5.441 1 90.12 102 CYS A O 1
ATOM 785 N N . VAL A 1 103 ? 5.137 5.406 3.885 1 86.94 103 VAL A N 1
ATOM 786 C CA . VAL A 1 103 ? 6.48 5.906 3.592 1 86.94 103 VAL A CA 1
ATOM 787 C C . VAL A 1 103 ? 6.672 6.012 2.08 1 86.94 103 VAL A C 1
ATOM 789 O O . VAL A 1 103 ? 6.254 5.125 1.331 1 86.94 103 VAL A O 1
ATOM 792 N N . TYR A 1 104 ? 7.133 7.094 1.74 1 84.44 104 TYR A N 1
ATOM 793 C CA . TYR A 1 104 ? 7.559 7.262 0.357 1 84.44 104 TYR A CA 1
ATOM 794 C C . TYR A 1 104 ? 9.078 7.277 0.255 1 84.44 104 TYR A C 1
ATOM 796 O O . TYR A 1 104 ? 9.742 8.078 0.914 1 84.44 104 TYR A O 1
ATOM 804 N N . LEU A 1 105 ? 9.547 6.363 -0.597 1 80.94 105 LEU A N 1
ATOM 805 C CA . LEU A 1 105 ? 10.977 6.277 -0.888 1 80.94 105 LEU A CA 1
ATOM 806 C C . LEU A 1 105 ? 11.258 6.664 -2.336 1 80.94 105 LEU A C 1
ATOM 808 O O . LEU A 1 105 ? 10.898 5.926 -3.258 1 80.94 105 LEU A O 1
ATOM 812 N N . PRO A 1 106 ? 11.922 7.777 -2.471 1 74.31 106 PRO A N 1
ATOM 813 C CA . PRO A 1 106 ? 12.18 8.227 -3.84 1 74.31 106 PRO A CA 1
ATOM 814 C C . PRO A 1 106 ? 13.047 7.25 -4.629 1 74.31 106 PRO A C 1
ATOM 816 O O . PRO A 1 106 ? 13.969 6.652 -4.07 1 74.31 106 PRO A O 1
ATOM 819 N N . PRO A 1 107 ? 12.688 7.039 -5.926 1 66.19 107 PRO A N 1
ATOM 820 C CA . PRO A 1 107 ? 13.414 6.062 -6.746 1 66.19 107 PRO A CA 1
ATOM 821 C C . PRO A 1 107 ? 14.898 6.406 -6.898 1 66.19 107 PRO A C 1
ATOM 823 O O . PRO A 1 107 ? 15.727 5.512 -7.074 1 66.19 107 PRO A O 1
ATOM 826 N N . HIS A 1 108 ? 15.258 7.613 -6.828 1 65.81 108 HIS A N 1
ATOM 827 C CA . HIS A 1 108 ? 16.625 7.988 -7.152 1 65.81 108 HIS A CA 1
ATOM 828 C C . HIS A 1 108 ? 17.438 8.242 -5.891 1 65.81 108 HIS A C 1
ATOM 830 O O . HIS A 1 108 ? 18.641 8.508 -5.965 1 65.81 108 HIS A O 1
ATOM 836 N N . ASP A 1 109 ? 16.781 8.07 -4.773 1 67.31 109 ASP A N 1
ATOM 837 C CA . ASP A 1 109 ? 17.5 8.305 -3.525 1 67.31 109 ASP A CA 1
ATOM 838 C C . ASP A 1 109 ? 17.922 6.988 -2.879 1 67.31 109 ASP A C 1
ATOM 840 O O . ASP A 1 109 ? 17.266 5.957 -3.068 1 67.31 109 ASP A O 1
ATOM 844 N N . VAL A 1 110 ? 19.109 7.051 -2.297 1 67.44 110 VAL A N 1
ATOM 845 C CA . VAL A 1 110 ? 19.562 5.902 -1.517 1 67.44 110 VAL A CA 1
ATOM 846 C C . VAL A 1 110 ? 19 5.988 -0.096 1 67.44 110 VAL A C 1
ATOM 848 O O . VAL A 1 110 ? 19.141 7.023 0.564 1 67.44 110 VAL A O 1
ATOM 851 N N . VAL A 1 111 ? 18.234 5.031 0.218 1 74.25 111 VAL A N 1
ATOM 852 C CA . VAL A 1 111 ? 17.75 4.934 1.589 1 74.25 111 VAL A CA 1
ATOM 853 C C . VAL A 1 111 ? 18.484 3.822 2.326 1 74.25 111 VAL A C 1
ATOM 855 O O . VAL A 1 111 ? 18.578 2.695 1.831 1 74.25 111 VAL A O 1
ATOM 858 N N . SER A 1 112 ? 19.047 4.168 3.426 1 78.75 112 SER A N 1
ATOM 859 C CA . SER A 1 112 ? 19.797 3.154 4.16 1 78.75 112 SER A CA 1
ATOM 860 C C . SER A 1 112 ? 18.875 2.225 4.93 1 78.75 112 SER A C 1
ATOM 862 O O . SER A 1 112 ? 17.781 2.635 5.348 1 78.75 112 SER A O 1
ATOM 864 N N . GLN A 1 113 ? 19.359 1.011 5.074 1 82.56 113 GLN A N 1
ATOM 865 C CA . GLN A 1 113 ? 18.656 0.058 5.922 1 82.56 113 GLN A CA 1
ATOM 866 C C . GLN A 1 113 ? 18.469 0.607 7.336 1 82.56 113 GLN A C 1
ATOM 868 O O . GLN A 1 113 ? 17.422 0.405 7.953 1 82.56 113 GLN A O 1
ATOM 873 N N . GLN A 1 114 ? 19.484 1.341 7.754 1 86.12 114 GLN A N 1
ATOM 874 C CA . GLN A 1 114 ? 19.453 1.905 9.102 1 86.12 114 GLN A CA 1
ATOM 875 C C . GLN A 1 114 ? 18.328 2.93 9.242 1 86.12 114 GLN A C 1
ATOM 877 O O . GLN A 1 114 ? 17.688 3.006 10.281 1 86.12 114 GLN A O 1
ATOM 882 N N . ASP A 1 115 ? 18.141 3.723 8.211 1 86.69 115 ASP A N 1
ATOM 883 C CA . ASP A 1 115 ? 17.062 4.707 8.242 1 86.69 115 ASP A CA 1
ATOM 884 C C . ASP A 1 115 ? 15.711 4.023 8.391 1 86.69 115 ASP A C 1
ATOM 886 O O . ASP A 1 115 ? 14.867 4.477 9.172 1 86.69 115 ASP A O 1
ATOM 890 N N . LEU A 1 116 ? 15.531 2.941 7.723 1 85.19 116 LEU A N 1
ATOM 891 C CA . LEU A 1 116 ? 14.266 2.213 7.801 1 85.19 116 LEU A CA 1
ATOM 892 C C . LEU A 1 116 ? 14.125 1.523 9.156 1 85.19 116 LEU A C 1
ATOM 894 O O . LEU A 1 116 ? 13.039 1.526 9.742 1 85.19 116 LEU A O 1
ATOM 898 N N . GLU A 1 117 ? 15.227 0.958 9.586 1 87.69 117 GLU A N 1
ATOM 899 C CA . GLU A 1 117 ? 15.195 0.298 10.883 1 87.69 117 GLU A CA 1
ATOM 900 C C . GLU A 1 117 ? 14.852 1.286 11.992 1 87.69 117 GLU A C 1
ATOM 902 O O . GLU A 1 117 ? 14.055 0.978 12.883 1 87.69 117 GLU A O 1
ATOM 907 N N . THR A 1 118 ? 15.438 2.438 11.93 1 90.38 118 THR A N 1
ATOM 908 C CA . THR A 1 118 ? 15.172 3.473 12.922 1 90.38 118 THR A CA 1
ATOM 909 C C . THR A 1 118 ? 13.703 3.893 12.891 1 90.38 118 THR A C 1
ATOM 911 O O . THR A 1 118 ? 13.102 4.137 13.938 1 90.38 118 THR A O 1
ATOM 914 N N . LEU A 1 119 ? 13.148 3.996 11.688 1 89.12 119 LEU A N 1
ATOM 915 C CA . LEU A 1 119 ? 11.734 4.316 11.547 1 89.12 119 LEU A CA 1
ATOM 916 C C . LEU A 1 119 ? 10.867 3.24 12.188 1 89.12 119 LEU A C 1
ATOM 918 O O . LEU A 1 119 ? 9.961 3.547 12.969 1 89.12 119 LEU A O 1
ATOM 922 N N . VAL A 1 120 ? 11.133 1.973 11.914 1 86.88 120 VAL A N 1
ATOM 923 C CA . VAL A 1 120 ? 10.336 0.844 12.383 1 86.88 120 VAL A CA 1
ATOM 924 C C . VAL A 1 120 ? 10.414 0.756 13.906 1 86.88 120 VAL A C 1
ATOM 926 O O . VAL A 1 120 ? 9.422 0.418 14.562 1 86.88 120 VAL A O 1
ATOM 929 N N . ASP A 1 121 ? 11.539 1.117 14.43 1 89.75 121 ASP A N 1
ATOM 930 C CA . ASP A 1 121 ? 11.742 1.059 15.875 1 89.75 121 ASP A CA 1
ATOM 931 C C . ASP A 1 121 ? 10.828 2.049 16.594 1 89.75 121 ASP A C 1
ATOM 933 O O . ASP A 1 121 ? 10.578 1.907 17.797 1 89.75 121 ASP A O 1
ATOM 937 N N . GLN A 1 122 ? 10.367 3.014 15.922 1 92.38 122 GLN A N 1
ATOM 938 C CA . GLN A 1 122 ? 9.539 4.043 16.547 1 92.38 122 GLN A CA 1
ATOM 939 C C . GLN A 1 122 ? 8.055 3.676 16.469 1 92.38 122 GLN A C 1
ATOM 941 O O . GLN A 1 122 ? 7.215 4.355 17.047 1 92.38 122 GLN A O 1
ATOM 946 N N . LEU A 1 123 ? 7.75 2.652 15.695 1 89.56 123 LEU A N 1
ATOM 947 C CA . LEU A 1 123 ? 6.355 2.27 15.523 1 89.56 123 LEU A CA 1
ATOM 948 C C . LEU A 1 123 ? 5.922 1.279 16.594 1 89.56 123 LEU A C 1
ATOM 950 O O . LEU A 1 123 ? 6.594 0.268 16.828 1 89.56 123 LEU A O 1
ATOM 954 N N . PRO A 1 124 ? 4.816 1.615 17.234 1 86 124 PRO A N 1
ATOM 955 C CA . PRO A 1 124 ? 4.309 0.66 18.219 1 86 124 PRO A CA 1
ATOM 956 C C . PRO A 1 124 ? 3.844 -0.65 17.578 1 86 124 PRO A C 1
ATOM 958 O O . PRO A 1 124 ? 3.314 -0.647 16.469 1 86 124 PRO A O 1
ATOM 961 N N . THR A 1 125 ? 4.289 -1.807 18.203 1 68.81 125 THR A N 1
ATOM 962 C CA . THR A 1 125 ? 3.764 -3.115 17.828 1 68.81 125 THR A CA 1
ATOM 963 C C . THR A 1 125 ? 2.383 -3.34 18.438 1 68.81 125 THR A C 1
ATOM 965 O O . THR A 1 125 ? 2.037 -2.727 19.453 1 68.81 125 THR A O 1
ATOM 968 N N . PRO A 1 126 ? 1.578 -4.273 17.906 1 56.25 126 PRO A N 1
ATOM 969 C CA . PRO A 1 126 ? 1.836 -4.945 16.625 1 56.25 126 PRO A CA 1
ATOM 970 C C . PRO A 1 126 ? 1.639 -4.027 15.422 1 56.25 126 PRO A C 1
ATOM 972 O O . PRO A 1 126 ? 0.754 -3.168 15.438 1 56.25 126 PRO A O 1
ATOM 975 N N . PHE A 1 1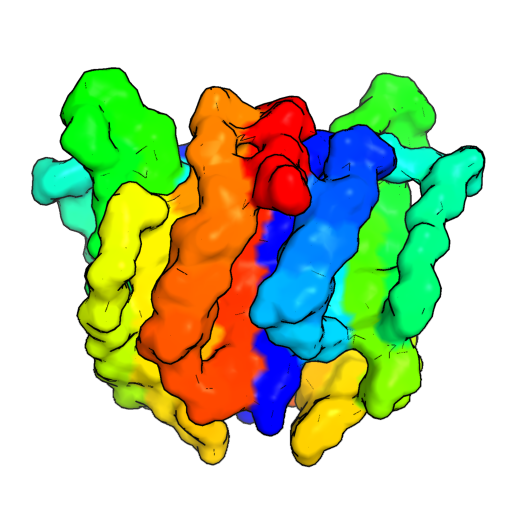27 ? 2.834 -3.82 14.672 1 53.47 127 PHE A N 1
ATOM 976 C CA . PHE A 1 127 ? 2.775 -2.973 13.484 1 53.47 127 PHE A CA 1
ATOM 977 C C . PHE A 1 127 ? 1.878 -3.592 12.422 1 53.47 127 PHE A C 1
ATOM 979 O O . PHE A 1 127 ? 1.856 -4.812 12.25 1 53.47 127 PHE A O 1
ATOM 986 N N . THR A 1 128 ? 0.826 -2.77 11.992 1 60.88 128 THR A N 1
ATOM 987 C CA . THR A 1 128 ? -0.091 -3.184 10.93 1 60.88 128 THR A CA 1
ATOM 988 C C . THR A 1 128 ? 0.47 -2.826 9.562 1 60.88 128 THR A C 1
ATOM 990 O O . THR A 1 128 ? 1.672 -2.959 9.32 1 60.88 128 THR A O 1
ATOM 993 N N . THR A 1 129 ? -0.209 -1.992 8.641 1 57.38 129 THR A N 1
ATOM 994 C CA . THR A 1 129 ? -0.102 -1.77 7.203 1 57.38 129 THR A CA 1
ATOM 995 C C . THR A 1 129 ? 0.955 -0.711 6.895 1 57.38 129 THR A C 1
ATOM 997 O O . THR A 1 129 ? 0.919 0.388 7.453 1 57.38 129 THR A O 1
ATOM 1000 N N . ILE A 1 130 ? 2.129 -1.193 6.34 1 53.59 130 ILE A N 1
ATOM 1001 C CA . ILE A 1 130 ? 3.129 -0.26 5.832 1 53.59 130 ILE A CA 1
ATOM 1002 C C . ILE A 1 130 ? 3.055 -0.203 4.309 1 53.59 130 ILE A C 1
ATOM 1004 O O . ILE A 1 130 ? 3.096 -1.239 3.641 1 53.59 130 ILE A O 1
ATOM 1008 N N . CYS A 1 131 ? 2.752 0.91 3.758 1 57.69 131 CYS A N 1
ATOM 1009 C CA . CYS A 1 131 ? 2.697 1.136 2.316 1 57.69 131 CYS A CA 1
ATOM 1010 C C . CYS A 1 131 ? 3.961 1.83 1.825 1 57.69 131 CYS A C 1
ATOM 1012 O O . CYS A 1 131 ? 4.305 2.912 2.303 1 57.69 131 CYS A O 1
ATOM 1014 N N . LEU A 1 132 ? 4.785 1.057 1.104 1 49.41 132 LEU A N 1
ATOM 1015 C CA . LEU A 1 132 ? 6.027 1.586 0.548 1 49.41 132 LEU A CA 1
ATOM 1016 C C . LEU A 1 132 ? 5.891 1.838 -0.949 1 49.41 132 LEU A C 1
ATOM 1018 O O . LEU A 1 132 ? 5.305 1.024 -1.668 1 49.41 132 LEU A O 1
ATOM 1022 N N . ALA A 1 133 ? 5.75 2.936 -1.442 1 46.53 133 ALA A N 1
ATOM 1023 C CA . ALA A 1 133 ? 5.91 3.195 -2.871 1 46.53 133 ALA A CA 1
ATOM 1024 C C . ALA A 1 133 ? 7.367 3.482 -3.217 1 46.53 133 ALA A C 1
ATOM 1026 O O . ALA A 1 133 ? 8.07 4.16 -2.461 1 46.53 133 ALA A O 1
ATOM 1027 N N . GLN A 1 134 ? 8.117 2.373 -3.914 1 47.34 134 GLN A N 1
ATOM 1028 C CA . GLN A 1 134 ? 9.445 2.715 -4.406 1 47.34 134 GLN A CA 1
ATOM 1029 C C . GLN A 1 134 ? 9.453 2.84 -5.926 1 47.34 134 GLN A C 1
ATOM 1031 O O . GLN A 1 134 ? 8.781 2.076 -6.621 1 47.34 134 GLN A O 1
ATOM 1036 N N . HIS A 1 135 ? 9.57 3.891 -6.652 1 43.31 135 HIS A N 1
ATOM 1037 C CA . HIS A 1 135 ? 9.727 3.867 -8.102 1 43.31 135 HIS A CA 1
ATOM 1038 C C . HIS A 1 135 ? 11.07 3.26 -8.5 1 43.31 135 HIS A C 1
ATOM 1040 O O . HIS A 1 135 ? 11.141 2.455 -9.43 1 43.31 135 HIS A O 1
ATOM 1046 N N . ASN A 1 136 ? 12.125 4.016 -8.555 1 41.22 136 ASN A N 1
ATOM 1047 C CA . ASN A 1 136 ? 13.312 3.891 -9.391 1 41.22 136 ASN A CA 1
ATOM 1048 C C . ASN A 1 136 ? 14.227 2.773 -8.898 1 41.22 136 ASN A C 1
ATOM 1050 O O . ASN A 1 136 ? 14.117 2.334 -7.75 1 41.22 136 ASN A O 1
ATOM 1054 N N . GLN A 1 137 ? 15.125 2.369 -9.805 1 40.44 137 GLN A N 1
ATOM 1055 C CA . GLN A 1 137 ? 16.047 1.251 -9.961 1 40.44 137 GLN A CA 1
ATOM 1056 C C . GLN A 1 137 ? 16.672 0.854 -8.617 1 40.44 137 GLN A C 1
ATOM 1058 O O . GLN A 1 137 ? 16.719 -0.33 -8.281 1 40.44 137 GLN A O 1
ATOM 1063 N N . LYS A 1 138 ? 17.859 1.469 -8.164 1 36.47 138 LYS A N 1
ATOM 1064 C CA . LYS A 1 138 ? 18.891 0.88 -7.324 1 36.47 138 LYS A CA 1
ATOM 1065 C C . LYS A 1 138 ? 18.531 0.976 -5.848 1 36.47 138 LYS A C 1
ATOM 1067 O O . LYS A 1 138 ? 18.531 2.066 -5.27 1 36.47 138 LYS A O 1
ATOM 1072 N N . TRP A 1 139 ? 17.469 0.495 -5.406 1 40.69 139 TRP A N 1
ATOM 1073 C CA . TRP A 1 139 ? 17.359 0.485 -3.953 1 40.69 139 TRP A CA 1
ATOM 1074 C C . TRP A 1 139 ? 18.453 -0.371 -3.326 1 40.69 139 TRP A C 1
ATOM 1076 O O . TRP A 1 139 ? 18.609 -1.547 -3.668 1 40.69 139 TRP A O 1
ATOM 1086 N N . PHE A 1 140 ? 19.641 0.074 -3.25 1 37.94 140 PHE A N 1
ATOM 1087 C CA . PHE A 1 140 ? 20.672 -0.69 -2.551 1 37.94 140 PHE A CA 1
ATOM 1088 C C . PHE A 1 140 ? 20.391 -0.71 -1.05 1 37.94 140 PHE A C 1
ATOM 1090 O O . PHE A 1 140 ? 20.375 0.34 -0.405 1 37.94 140 PHE A O 1
ATOM 1097 N N . LEU A 1 141 ? 19.312 -1.367 -0.576 1 37.12 141 LEU A N 1
ATOM 1098 C CA . LEU A 1 141 ? 19.562 -1.56 0.85 1 37.12 141 LEU A CA 1
ATOM 1099 C C . LEU A 1 141 ? 21.016 -1.936 1.109 1 37.12 141 LEU A C 1
ATOM 1101 O O . LEU A 1 141 ? 21.516 -2.916 0.553 1 37.12 141 LEU A O 1
ATOM 1105 N N . ARG A 1 142 ? 21.953 -1.078 0.975 1 33.94 142 ARG A N 1
ATOM 1106 C CA . ARG A 1 142 ? 23.344 -1.403 1.279 1 33.94 142 ARG A CA 1
ATOM 1107 C C . ARG A 1 142 ? 23.453 -2.127 2.617 1 33.94 142 ARG A C 1
ATOM 1109 O O . ARG A 1 142 ? 22.922 -1.663 3.627 1 33.94 142 ARG A O 1
ATOM 1116 N N . GLN A 1 143 ? 23.469 -3.467 2.414 1 27.39 143 GLN A N 1
ATOM 1117 C CA . GLN A 1 143 ? 23.984 -4.203 3.562 1 27.39 143 GLN A CA 1
ATOM 1118 C C . GLN A 1 143 ? 25.312 -3.617 4.043 1 27.39 143 GLN A C 1
ATOM 1120 O O . GLN A 1 143 ? 26.109 -3.152 3.236 1 27.39 143 GLN A O 1
ATOM 1125 N N . MET B 1 1 ? -0.88 -9.438 16.344 1 60.69 1 MET B N 1
ATOM 1126 C CA . MET B 1 1 ? -1.204 -8.812 15.062 1 60.69 1 MET B CA 1
ATOM 1127 C C . MET B 1 1 ? 0.034 -8.719 14.18 1 60.69 1 MET B C 1
ATOM 1129 O O . MET B 1 1 ? 1.16 -8.711 14.68 1 60.69 1 MET B O 1
ATOM 1133 N N . GLY B 1 2 ? 0.111 -9.078 12.953 1 78.62 2 GLY B N 1
ATOM 1134 C CA . GLY B 1 2 ? 1.24 -9.203 12.047 1 78.62 2 GLY B CA 1
ATOM 1135 C C . GLY B 1 2 ? 1.386 -8.008 11.117 1 78.62 2 GLY B C 1
ATOM 1136 O O . GLY B 1 2 ? 0.485 -7.176 11.023 1 78.62 2 GLY B O 1
ATOM 1137 N N . THR B 1 3 ? 2.576 -7.809 10.555 1 85.62 3 THR B N 1
ATOM 1138 C CA . THR B 1 3 ? 2.885 -6.695 9.664 1 85.62 3 THR B CA 1
ATOM 1139 C C . THR B 1 3 ? 2.461 -7.02 8.227 1 85.62 3 THR B C 1
ATOM 1141 O O . THR B 1 3 ? 2.736 -8.109 7.727 1 85.62 3 THR B O 1
ATOM 1144 N N . PHE B 1 4 ? 1.69 -6.09 7.664 1 87.25 4 PHE B N 1
ATOM 1145 C CA . PHE B 1 4 ? 1.323 -6.164 6.254 1 87.25 4 PHE B CA 1
ATOM 1146 C C . PHE B 1 4 ? 1.986 -5.043 5.465 1 87.25 4 PHE B C 1
ATOM 1148 O O . PHE B 1 4 ? 1.829 -3.867 5.793 1 87.25 4 PHE B O 1
ATOM 1155 N N . LEU B 1 5 ? 2.699 -5.441 4.445 1 87.75 5 LEU B N 1
ATOM 1156 C CA . LEU B 1 5 ? 3.486 -4.48 3.682 1 87.75 5 LEU B CA 1
ATOM 1157 C C . LEU B 1 5 ? 2.949 -4.348 2.262 1 87.75 5 LEU B C 1
ATOM 1159 O O . LEU B 1 5 ? 2.533 -5.336 1.655 1 87.75 5 LEU B O 1
ATOM 1163 N N . SER B 1 6 ? 2.867 -3.152 1.763 1 86.75 6 SER B N 1
ATOM 1164 C CA . SER B 1 6 ? 2.555 -2.875 0.365 1 86.75 6 SER B CA 1
ATOM 1165 C C . SER B 1 6 ? 3.701 -2.141 -0.323 1 86.75 6 SER B C 1
ATOM 1167 O O . SER B 1 6 ? 4.25 -1.184 0.226 1 86.75 6 SER B O 1
ATOM 1169 N N . TRP B 1 7 ? 4.07 -2.611 -1.522 1 86.25 7 TRP B N 1
ATOM 1170 C CA . TRP B 1 7 ? 5.211 -2.029 -2.221 1 86.25 7 TRP B CA 1
ATOM 1171 C C . TRP B 1 7 ? 4.961 -1.973 -3.723 1 86.25 7 TRP B C 1
ATOM 1173 O O . TRP B 1 7 ? 4.738 -3.004 -4.359 1 86.25 7 TRP B O 1
ATOM 1183 N N . ASN B 1 8 ? 4.887 -0.758 -4.246 1 83.44 8 ASN B N 1
ATOM 1184 C CA . ASN B 1 8 ? 5.02 -0.619 -5.691 1 83.44 8 ASN B CA 1
ATOM 1185 C C . ASN B 1 8 ? 6.477 -0.692 -6.133 1 83.44 8 ASN B C 1
ATOM 1187 O O . ASN B 1 8 ? 7.188 0.316 -6.117 1 83.44 8 ASN B O 1
ATOM 1191 N N . CYS B 1 9 ? 6.875 -1.828 -6.508 1 82.62 9 CYS B N 1
ATOM 1192 C CA . CYS B 1 9 ? 8.297 -2.107 -6.637 1 82.62 9 CYS B CA 1
ATOM 1193 C C . CYS B 1 9 ? 8.805 -1.745 -8.023 1 82.62 9 CYS B C 1
ATOM 1195 O O . CYS B 1 9 ? 9.984 -1.424 -8.203 1 82.62 9 CYS B O 1
ATOM 1197 N N . ARG B 1 10 ? 7.938 -1.79 -9.031 1 80.94 10 ARG B N 1
ATOM 1198 C CA . ARG B 1 10 ? 8.336 -1.59 -10.422 1 80.94 10 ARG B CA 1
ATOM 1199 C C . ARG B 1 10 ? 9.492 -2.504 -10.797 1 80.94 10 ARG B C 1
ATOM 1201 O O . ARG B 1 10 ? 10.641 -2.062 -10.867 1 80.94 10 ARG B O 1
ATOM 1208 N N . VAL B 1 11 ? 9.258 -3.586 -11.188 1 82.81 11 VAL B N 1
ATOM 1209 C CA . VAL B 1 11 ? 10.164 -4.656 -11.602 1 82.81 11 VAL B CA 1
ATOM 1210 C C . VAL B 1 11 ? 10.805 -5.297 -10.375 1 82.81 11 VAL B C 1
ATOM 1212 O O . VAL B 1 11 ? 11.836 -4.828 -9.883 1 82.81 11 VAL B O 1
ATOM 1215 N N . ILE B 1 12 ? 10.469 -6.398 -9.953 1 88.56 12 ILE B N 1
ATOM 1216 C CA . ILE B 1 12 ? 10.844 -6.992 -8.672 1 88.56 12 ILE B CA 1
ATOM 1217 C C . ILE B 1 12 ? 12.133 -7.801 -8.844 1 88.56 12 ILE B C 1
ATOM 1219 O O . ILE B 1 12 ? 12.93 -7.906 -7.906 1 88.56 12 ILE B O 1
ATOM 1223 N N . ARG B 1 13 ? 12.391 -8.281 -10.016 1 87.81 13 ARG B N 1
ATOM 1224 C CA . ARG B 1 13 ? 13.523 -9.188 -10.211 1 87.81 13 ARG B CA 1
ATOM 1225 C C . ARG B 1 13 ? 14.836 -8.477 -9.914 1 87.81 13 ARG B C 1
ATOM 1227 O O . ARG B 1 13 ? 15.781 -9.094 -9.43 1 87.81 13 ARG B O 1
ATOM 1234 N N . SER B 1 14 ? 14.891 -7.25 -10.195 1 84.69 14 SER B N 1
ATOM 1235 C CA . SER B 1 14 ? 16.125 -6.504 -9.961 1 84.69 14 SER B CA 1
ATOM 1236 C C . SER B 1 14 ? 16.203 -6.008 -8.523 1 84.69 14 SER B C 1
ATOM 1238 O O . SER B 1 14 ? 17.188 -5.359 -8.141 1 84.69 14 SER B O 1
ATOM 1240 N N . LYS B 1 15 ? 15.219 -6.418 -7.746 1 86.62 15 LYS B N 1
ATOM 1241 C CA . LYS B 1 15 ? 15.156 -5.844 -6.406 1 86.62 15 LYS B CA 1
ATOM 1242 C C . LYS B 1 15 ? 14.977 -6.934 -5.35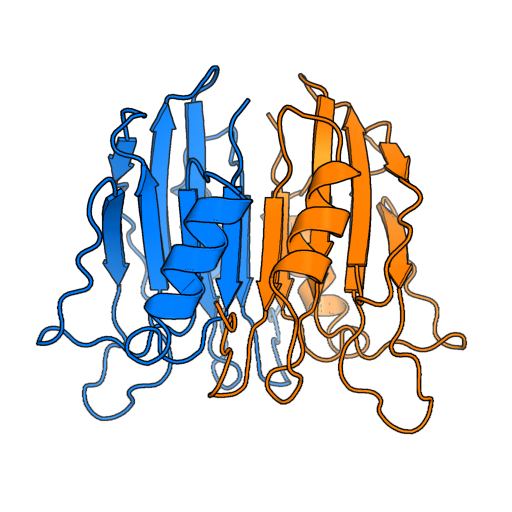2 1 86.62 15 LYS B C 1
ATOM 1244 O O . LYS B 1 15 ? 14.367 -6.699 -4.309 1 86.62 15 LYS B O 1
ATOM 1249 N N . LEU B 1 16 ? 15.484 -8.047 -5.613 1 89.12 16 LEU B N 1
ATOM 1250 C CA . LEU B 1 16 ? 15.312 -9.172 -4.703 1 89.12 16 LEU B CA 1
ATOM 1251 C C . LEU B 1 16 ? 16.062 -8.93 -3.396 1 89.12 16 LEU B C 1
ATOM 1253 O O . LEU B 1 16 ? 15.609 -9.344 -2.328 1 89.12 16 LEU B O 1
ATOM 1257 N N . GLN B 1 17 ? 17.203 -8.266 -3.518 1 87.06 17 GLN B N 1
ATOM 1258 C CA . GLN B 1 17 ? 17.953 -7.961 -2.297 1 87.06 17 GLN B CA 1
ATOM 1259 C C . GLN B 1 17 ? 17.203 -6.941 -1.44 1 87.06 17 GLN B C 1
ATOM 1261 O O . GLN B 1 17 ? 17.188 -7.043 -0.212 1 87.06 17 GLN B O 1
ATOM 1266 N N . ASP B 1 18 ? 16.641 -5.988 -2.082 1 85.31 18 ASP B N 1
ATOM 1267 C CA . ASP B 1 18 ? 15.812 -5.027 -1.36 1 85.31 18 ASP B CA 1
ATOM 1268 C C . ASP B 1 18 ? 14.625 -5.715 -0.691 1 85.31 18 ASP B C 1
ATOM 1270 O O . ASP B 1 18 ? 14.281 -5.398 0.449 1 85.31 18 ASP B O 1
ATOM 1274 N N . LEU B 1 19 ? 14.07 -6.609 -1.406 1 89.25 19 LEU B N 1
ATOM 1275 C CA . LEU B 1 19 ? 12.953 -7.367 -0.864 1 89.25 19 LEU B CA 1
ATOM 1276 C C . LEU B 1 19 ? 13.367 -8.141 0.384 1 89.25 19 LEU B C 1
ATOM 1278 O O . LEU B 1 19 ? 12.68 -8.094 1.406 1 89.25 19 LEU B O 1
ATOM 1282 N N . LYS B 1 20 ? 14.484 -8.773 0.296 1 90.38 20 LYS B N 1
ATOM 1283 C CA . LYS B 1 20 ? 15 -9.508 1.446 1 90.38 20 LYS B CA 1
ATOM 1284 C C . LYS B 1 20 ? 15.297 -8.57 2.615 1 90.38 20 LYS B C 1
ATOM 1286 O O . LYS B 1 20 ? 15.039 -8.914 3.771 1 90.38 20 LYS B O 1
ATOM 1291 N N . GLY B 1 21 ? 15.836 -7.449 2.293 1 86.62 21 GLY B N 1
ATOM 1292 C CA . GLY B 1 21 ? 16.062 -6.449 3.32 1 86.62 21 GLY B CA 1
ATOM 1293 C C . GLY B 1 21 ? 14.797 -6.012 4.023 1 86.62 21 GLY B C 1
ATOM 1294 O O . GLY B 1 21 ? 14.766 -5.898 5.25 1 86.62 21 GLY B O 1
ATOM 1295 N N . LEU B 1 22 ? 13.781 -5.793 3.26 1 87 22 LEU B N 1
ATOM 1296 C CA . LEU B 1 22 ? 12.5 -5.395 3.832 1 87 22 LEU B CA 1
ATOM 1297 C C . LEU B 1 22 ? 11.945 -6.488 4.734 1 87 22 LEU B C 1
ATOM 1299 O O . LEU B 1 22 ? 11.398 -6.203 5.801 1 87 22 LEU B O 1
ATOM 1303 N N . ILE B 1 23 ? 12.055 -7.719 4.273 1 90.56 23 ILE B N 1
ATOM 1304 C CA . ILE B 1 23 ? 11.57 -8.852 5.047 1 90.56 23 ILE B CA 1
ATOM 1305 C C . ILE B 1 23 ? 12.32 -8.938 6.375 1 90.56 23 ILE B C 1
ATOM 1307 O O . ILE B 1 23 ? 11.727 -9.203 7.422 1 90.56 23 ILE B O 1
ATOM 1311 N N . ASN B 1 24 ? 13.617 -8.664 6.316 1 89.62 24 ASN B N 1
ATOM 1312 C CA . ASN B 1 24 ? 14.422 -8.711 7.531 1 89.62 24 ASN B CA 1
ATOM 1313 C C . ASN B 1 24 ? 14.039 -7.609 8.508 1 89.62 24 ASN B C 1
ATOM 1315 O O . ASN B 1 24 ? 14.031 -7.824 9.727 1 89.62 24 ASN B O 1
ATOM 1319 N N . ILE B 1 25 ? 13.727 -6.5 7.992 1 85.56 25 ILE B N 1
ATOM 1320 C CA . ILE B 1 25 ? 13.438 -5.336 8.82 1 85.56 25 ILE B CA 1
ATOM 1321 C C . ILE B 1 25 ? 12.023 -5.445 9.391 1 85.56 25 ILE B C 1
ATOM 1323 O O . ILE B 1 25 ? 11.805 -5.188 10.57 1 85.56 25 ILE B O 1
ATOM 1327 N N . PHE B 1 26 ? 11.062 -5.895 8.57 1 84.81 26 PHE B N 1
ATOM 1328 C CA . PHE B 1 26 ? 9.664 -5.762 8.945 1 84.81 26 PHE B CA 1
ATOM 1329 C C . PHE B 1 26 ? 9.078 -7.109 9.367 1 84.81 26 PHE B C 1
ATOM 1331 O O . PHE B 1 26 ? 8.031 -7.164 10.008 1 84.81 26 PHE B O 1
ATOM 1338 N N . ASN B 1 27 ? 9.641 -8.242 8.969 1 88.56 27 ASN B N 1
ATOM 1339 C CA . ASN B 1 27 ? 9.141 -9.594 9.203 1 88.56 27 ASN B CA 1
ATOM 1340 C C . ASN B 1 27 ? 7.645 -9.695 8.906 1 88.56 27 ASN B C 1
ATOM 1342 O O . ASN B 1 27 ? 6.863 -10.125 9.758 1 88.56 27 ASN B O 1
ATOM 1346 N N . PRO B 1 28 ? 7.32 -9.352 7.66 1 90.31 28 PRO B N 1
ATOM 1347 C CA . PRO B 1 28 ? 5.895 -9.211 7.352 1 90.31 28 PRO B CA 1
ATOM 1348 C C . PRO B 1 28 ? 5.176 -10.555 7.254 1 90.31 28 PRO B C 1
ATOM 1350 O O . PRO B 1 28 ? 5.754 -11.531 6.77 1 90.31 28 PRO B O 1
ATOM 1353 N N . VAL B 1 29 ? 3.875 -10.516 7.684 1 89.81 29 VAL B N 1
ATOM 1354 C CA . VAL B 1 29 ? 2.961 -11.625 7.438 1 89.81 29 VAL B CA 1
ATOM 1355 C C . VAL B 1 29 ? 2.668 -11.734 5.945 1 89.81 29 VAL B C 1
ATOM 1357 O O . VAL B 1 29 ? 2.66 -12.828 5.383 1 89.81 29 VAL B O 1
ATOM 1360 N N . CYS B 1 30 ? 2.482 -10.516 5.324 1 90.19 30 CYS B N 1
ATOM 1361 C CA . CYS B 1 30 ? 2.141 -10.438 3.908 1 90.19 30 CYS B CA 1
ATOM 1362 C C . CYS B 1 30 ? 2.783 -9.219 3.26 1 90.19 30 CYS B C 1
ATOM 1364 O O . CYS B 1 30 ? 2.887 -8.164 3.883 1 90.19 30 CYS B O 1
ATOM 1366 N N . ILE B 1 31 ? 3.182 -9.422 2.02 1 90.62 31 ILE B N 1
ATOM 1367 C CA . ILE B 1 31 ? 3.664 -8.32 1.194 1 90.62 31 ILE B CA 1
ATOM 1368 C C . ILE B 1 31 ? 2.861 -8.258 -0.102 1 90.62 31 ILE B C 1
ATOM 1370 O O . ILE B 1 31 ? 2.826 -9.227 -0.867 1 90.62 31 ILE B O 1
ATOM 1374 N N . GLY B 1 32 ? 2.186 -7.148 -0.284 1 90.69 32 GLY B N 1
ATOM 1375 C CA . GLY B 1 32 ? 1.592 -6.879 -1.584 1 90.69 32 GLY B CA 1
ATOM 1376 C C . GLY B 1 32 ? 2.521 -6.133 -2.521 1 90.69 32 GLY B C 1
ATOM 1377 O O . GLY B 1 32 ? 3.014 -5.051 -2.188 1 90.69 32 GLY B O 1
ATOM 1378 N N . LEU B 1 33 ? 2.758 -6.703 -3.629 1 89.88 33 LEU B N 1
ATOM 1379 C CA . LEU B 1 33 ? 3.639 -6.121 -4.637 1 89.88 33 LEU B CA 1
ATOM 1380 C C . LEU B 1 33 ? 2.85 -5.695 -5.867 1 89.88 33 LEU B C 1
ATOM 1382 O O . LEU B 1 33 ? 1.96 -6.418 -6.324 1 89.88 33 LEU B O 1
ATOM 1386 N N . ARG B 1 34 ? 3.162 -4.531 -6.344 1 86.38 34 ARG B N 1
ATOM 1387 C CA . ARG B 1 34 ? 2.586 -4.055 -7.598 1 86.38 34 ARG B CA 1
ATOM 1388 C C . ARG B 1 34 ? 3.678 -3.695 -8.602 1 86.38 34 ARG B C 1
ATOM 1390 O O . ARG B 1 34 ? 4.781 -3.311 -8.211 1 86.38 34 ARG B O 1
ATOM 1397 N N . GLU B 1 35 ? 3.289 -3.781 -9.844 1 85.75 35 GLU B N 1
ATOM 1398 C CA . GLU B 1 35 ? 4.215 -3.553 -10.953 1 85.75 35 GLU B CA 1
ATOM 1399 C C . GLU B 1 35 ? 5.438 -4.461 -10.844 1 85.75 35 GLU B C 1
ATOM 1401 O O . GLU B 1 35 ? 6.574 -3.988 -10.906 1 85.75 35 GLU B O 1
ATOM 1406 N N . THR B 1 36 ? 5.156 -5.727 -10.719 1 89.62 36 THR B N 1
ATOM 1407 C CA . THR B 1 36 ? 6.223 -6.707 -10.555 1 89.62 36 THR B CA 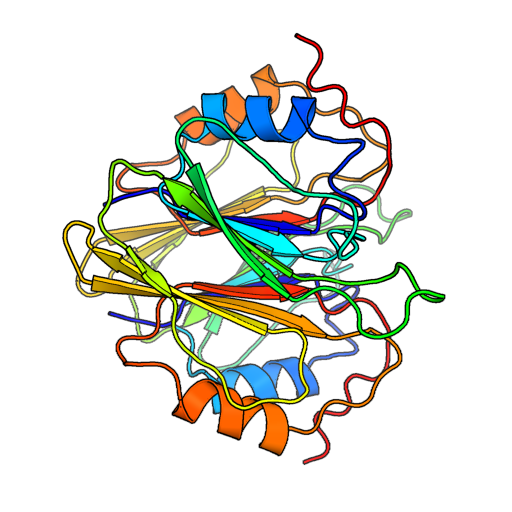1
ATOM 1408 C C . THR B 1 36 ? 6.992 -6.898 -11.852 1 89.62 36 THR B C 1
ATOM 1410 O O . THR B 1 36 ? 8.164 -7.277 -11.836 1 89.62 36 THR B O 1
ATOM 1413 N N . PHE B 1 37 ? 6.34 -6.648 -12.992 1 87.62 37 PHE B N 1
ATOM 1414 C CA . PHE B 1 37 ? 6.898 -6.805 -14.328 1 87.62 37 PHE B CA 1
ATOM 1415 C C . PHE B 1 37 ? 7.309 -8.25 -14.57 1 87.62 37 PHE B C 1
ATOM 1417 O O . PHE B 1 37 ? 8.25 -8.516 -15.328 1 87.62 37 PHE B O 1
ATOM 1424 N N . LEU B 1 38 ? 6.625 -9.164 -13.883 1 89.94 38 LEU B N 1
ATOM 1425 C CA . LEU B 1 38 ? 6.93 -10.578 -14.039 1 89.94 38 LEU B CA 1
ATOM 1426 C C . LEU B 1 38 ? 6.148 -11.18 -15.203 1 89.94 38 LEU B C 1
ATOM 1428 O O . LEU B 1 38 ? 5.113 -10.641 -15.602 1 89.94 38 LEU B O 1
ATOM 1432 N N . SER B 1 39 ? 6.73 -12.242 -15.734 1 85.25 39 SER B N 1
ATOM 1433 C CA . SER B 1 39 ? 6.078 -13.047 -16.766 1 85.25 39 SER B CA 1
ATOM 1434 C C . SER B 1 39 ? 6.051 -14.516 -16.375 1 85.25 39 SER B C 1
ATOM 1436 O O . SER B 1 39 ? 6.652 -14.914 -15.375 1 85.25 39 SER B O 1
ATOM 1438 N N . SER B 1 40 ? 5.234 -15.25 -17.219 1 79.44 40 SER B N 1
ATOM 1439 C CA . SER B 1 40 ? 5.051 -16.672 -16.938 1 79.44 40 SER B CA 1
ATOM 1440 C C . SER B 1 40 ? 6.387 -17.406 -16.875 1 79.44 40 SER B C 1
ATOM 1442 O O . SER B 1 40 ? 6.523 -18.406 -16.172 1 79.44 40 SER B O 1
ATOM 1444 N N . ASN B 1 41 ? 7.375 -16.859 -17.438 1 79.69 41 ASN B N 1
ATOM 1445 C CA . ASN B 1 41 ? 8.664 -17.547 -17.531 1 79.69 41 ASN B CA 1
ATOM 1446 C C . ASN B 1 41 ? 9.578 -17.156 -16.375 1 79.69 41 ASN B C 1
ATOM 1448 O O . ASN B 1 41 ? 10.688 -17.688 -16.25 1 79.69 41 ASN B O 1
ATOM 1452 N N . ASN B 1 42 ? 9.164 -16.328 -15.531 1 80.19 42 ASN B N 1
ATOM 1453 C CA . ASN B 1 42 ? 10 -15.859 -14.43 1 80.19 42 ASN B CA 1
ATOM 1454 C C . ASN B 1 42 ? 9.336 -16.109 -13.078 1 80.19 42 ASN B C 1
ATOM 1456 O O . ASN B 1 42 ? 8.578 -15.266 -12.594 1 80.19 42 ASN B O 1
ATOM 1460 N N . PRO B 1 43 ? 9.719 -17.188 -12.5 1 80.62 43 PRO B N 1
ATOM 1461 C CA . PRO B 1 43 ? 9.117 -17.438 -11.188 1 80.62 43 PRO B CA 1
ATOM 1462 C C . PRO B 1 43 ? 9.688 -16.547 -10.094 1 80.62 43 PRO B C 1
ATOM 1464 O O . PRO B 1 43 ? 10.875 -16.188 -10.141 1 80.62 43 PRO B O 1
ATOM 1467 N N . LEU B 1 44 ? 8.875 -15.992 -9.281 1 89.5 44 LEU B N 1
ATOM 1468 C CA . LEU B 1 44 ? 9.297 -15.344 -8.047 1 89.5 44 LEU B CA 1
ATOM 1469 C C . LEU B 1 44 ? 9.242 -16.312 -6.875 1 89.5 44 LEU B C 1
ATOM 1471 O O . LEU B 1 44 ? 8.156 -16.672 -6.414 1 89.5 44 LEU B O 1
ATOM 1475 N N . LYS B 1 45 ? 10.406 -16.844 -6.531 1 89.94 45 LYS B N 1
ATOM 1476 C CA . LYS B 1 45 ? 10.508 -17.75 -5.391 1 89.94 45 LYS B CA 1
ATOM 1477 C C . LYS B 1 45 ? 11.273 -17.109 -4.238 1 89.94 45 LYS B C 1
ATOM 1479 O O . LYS B 1 45 ? 12.352 -16.547 -4.441 1 89.94 45 LYS B O 1
ATOM 1484 N N . LEU B 1 46 ? 10.617 -17.141 -3.15 1 94 46 LEU B N 1
ATOM 1485 C CA . LEU B 1 46 ? 11.211 -16.625 -1.923 1 94 46 LEU B CA 1
ATOM 1486 C C . LEU B 1 46 ? 11.031 -17.609 -0.773 1 94 46 LEU B C 1
ATOM 1488 O O . LEU B 1 46 ? 9.906 -17.969 -0.428 1 94 46 LEU B O 1
ATOM 1492 N N . ARG B 1 47 ? 12.156 -18.016 -0.191 1 94.31 47 ARG B N 1
ATOM 1493 C CA . ARG B 1 47 ? 12.086 -18.953 0.926 1 94.31 47 ARG B CA 1
ATOM 1494 C C . ARG B 1 47 ? 11.273 -18.375 2.076 1 94.31 47 ARG B C 1
ATOM 1496 O O . ARG B 1 47 ? 11.445 -17.219 2.441 1 94.31 47 ARG B O 1
ATOM 1503 N N . GLY B 1 48 ? 10.398 -19.172 2.604 1 97.31 48 GLY B N 1
ATOM 1504 C CA . GLY B 1 48 ? 9.609 -18.766 3.754 1 97.31 48 GLY B CA 1
ATOM 1505 C C . GLY B 1 48 ? 8.32 -18.062 3.375 1 97.31 48 GLY B C 1
ATOM 1506 O O . GLY B 1 48 ? 7.523 -17.703 4.242 1 97.31 48 GLY B O 1
ATOM 1507 N N . TYR B 1 49 ? 8.172 -17.938 2.035 1 97.81 49 TYR B N 1
ATOM 1508 C CA . TYR B 1 49 ? 6.969 -17.234 1.593 1 97.81 49 TYR B CA 1
ATOM 1509 C C . TYR B 1 49 ? 6.285 -18 0.461 1 97.81 49 TYR B C 1
ATOM 1511 O O . TYR B 1 49 ? 6.953 -18.578 -0.392 1 97.81 49 TYR B O 1
ATOM 1519 N N . ASN B 1 50 ? 4.938 -17.938 0.503 1 96.88 50 ASN B N 1
ATOM 1520 C CA . ASN B 1 50 ? 4.117 -18.375 -0.624 1 96.88 50 ASN B CA 1
ATOM 1521 C C . ASN B 1 50 ? 3.705 -17.203 -1.502 1 96.88 50 ASN B C 1
ATOM 1523 O O . ASN B 1 50 ? 3.459 -16.094 -1 1 96.88 50 ASN B O 1
ATOM 1527 N N . SER B 1 51 ? 3.637 -17.438 -2.836 1 96.44 51 SER B N 1
ATOM 1528 C CA . SER B 1 51 ? 3.305 -16.359 -3.75 1 96.44 51 SER B CA 1
ATOM 1529 C C . SER B 1 51 ? 1.996 -16.625 -4.484 1 96.44 51 SER B C 1
ATOM 1531 O O . SER B 1 51 ? 1.721 -17.766 -4.867 1 96.44 51 SER B O 1
ATOM 1533 N N . VAL B 1 52 ? 1.115 -15.672 -4.566 1 95.69 52 VAL B N 1
ATOM 1534 C CA . VAL B 1 52 ? -0.046 -15.594 -5.449 1 95.69 52 VAL B CA 1
ATOM 1535 C C . VAL B 1 52 ? 0.072 -14.375 -6.359 1 95.69 52 VAL B C 1
ATOM 1537 O O . VAL B 1 52 ? 0.211 -13.25 -5.883 1 95.69 52 VAL B O 1
ATOM 1540 N N . ARG B 1 53 ? 0.055 -14.578 -7.672 1 94.88 53 ARG B N 1
ATOM 1541 C CA . ARG B 1 53 ? 0.365 -13.453 -8.547 1 94.88 53 ARG B CA 1
ATOM 1542 C C . ARG B 1 53 ? -0.505 -13.469 -9.797 1 94.88 53 ARG B C 1
ATOM 1544 O O . ARG B 1 53 ? -1.093 -14.5 -10.133 1 94.88 53 ARG B O 1
ATOM 1551 N N . ARG B 1 54 ? -0.666 -12.422 -10.367 1 92.88 54 ARG B N 1
ATOM 1552 C CA . ARG B 1 54 ? -1.232 -12.188 -11.688 1 92.88 54 ARG B CA 1
ATOM 1553 C C . ARG B 1 54 ? -0.33 -11.281 -12.516 1 92.88 54 ARG B C 1
ATOM 1555 O O . ARG B 1 54 ? -0.095 -10.133 -12.156 1 92.88 54 ARG B O 1
ATOM 1562 N N . ASP B 1 55 ? 0.127 -11.914 -13.609 1 90.12 55 ASP B N 1
ATOM 1563 C CA . ASP B 1 55 ? 1.072 -11.203 -14.461 1 90.12 55 ASP B CA 1
ATOM 1564 C C . ASP B 1 55 ? 0.342 -10.367 -15.516 1 90.12 55 ASP B C 1
ATOM 1566 O O . ASP B 1 55 ? -0.846 -10.578 -15.766 1 90.12 55 ASP B O 1
ATOM 1570 N N . ALA B 1 56 ? 1.147 -9.359 -16.016 1 76.69 56 ALA B N 1
ATOM 1571 C CA . ALA B 1 56 ? 0.569 -8.562 -17.109 1 76.69 56 ALA B CA 1
ATOM 1572 C C . ALA B 1 56 ? 0.265 -9.43 -18.312 1 76.69 56 ALA B C 1
ATOM 1574 O O . ALA B 1 56 ? 0.917 -10.453 -18.531 1 76.69 56 ALA B O 1
ATOM 1575 N N . ALA B 1 57 ? -0.901 -9.195 -18.953 1 61.94 57 ALA B N 1
ATOM 1576 C CA . ALA B 1 57 ? -1.437 -10.008 -20.047 1 61.94 57 ALA B CA 1
ATOM 1577 C C . ALA B 1 57 ? -0.443 -10.094 -21.203 1 61.94 57 ALA B C 1
ATOM 1579 O O . ALA B 1 57 ? -0.338 -11.133 -21.859 1 61.94 57 ALA B O 1
ATOM 1580 N N . THR B 1 58 ? -0.034 -8.797 -21.641 1 57.84 58 THR B N 1
ATOM 1581 C CA . THR B 1 58 ? 0.67 -8.914 -22.906 1 57.84 58 THR B CA 1
ATOM 1582 C C . THR B 1 58 ? 2.176 -9.031 -22.688 1 57.84 58 THR B C 1
ATOM 1584 O O . THR B 1 58 ? 2.744 -8.312 -21.859 1 57.84 58 THR B O 1
ATOM 1587 N N . GLU B 1 59 ? 2.703 -10.031 -23.219 1 52.19 59 GLU B N 1
ATOM 1588 C CA . GLU B 1 59 ? 4.145 -10.273 -23.266 1 52.19 59 GLU B CA 1
ATOM 1589 C C . GLU B 1 59 ? 4.898 -9.016 -23.688 1 52.19 59 GLU B C 1
ATOM 1591 O O . GLU B 1 59 ? 6.062 -8.836 -23.328 1 52.19 59 GLU B O 1
ATOM 1596 N N . SER B 1 60 ? 4.23 -8.219 -24.453 1 50.5 60 SER B N 1
ATOM 1597 C CA . SER B 1 60 ? 4.941 -7.062 -25 1 50.5 60 SER B CA 1
ATOM 1598 C C . SER B 1 60 ? 4.973 -5.918 -23.984 1 50.5 60 SER B C 1
ATOM 1600 O O . SER B 1 60 ? 5.84 -5.043 -24.062 1 50.5 60 SER B O 1
ATOM 1602 N N . ASN B 1 61 ? 3.982 -5.852 -23.234 1 54.97 61 ASN B N 1
ATOM 1603 C CA . ASN B 1 61 ? 3.965 -4.773 -22.25 1 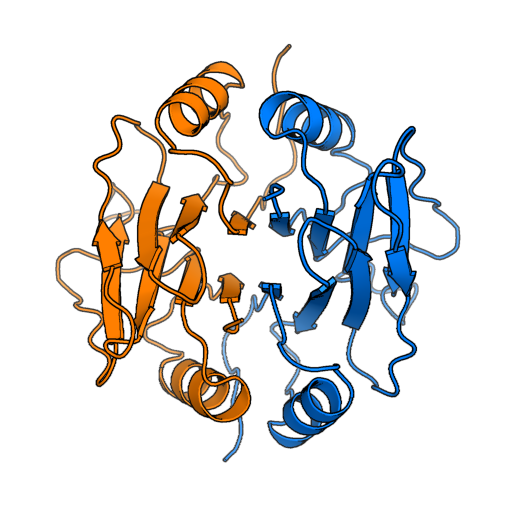54.97 61 ASN B CA 1
ATOM 1604 C C . ASN B 1 61 ? 4.254 -5.293 -20.844 1 54.97 61 ASN B C 1
ATOM 1606 O O . ASN B 1 61 ? 3.438 -6.012 -20.266 1 54.97 61 ASN B O 1
ATOM 1610 N N . HIS B 1 62 ? 5.5 -5.242 -20.469 1 58.81 62 HIS B N 1
ATOM 1611 C CA . HIS B 1 62 ? 6.016 -5.797 -19.234 1 58.81 62 HIS B CA 1
ATOM 1612 C C . HIS B 1 62 ? 5.594 -4.949 -18.031 1 58.81 62 HIS B C 1
ATOM 1614 O O . HIS B 1 62 ? 5.984 -5.234 -16.891 1 58.81 62 HIS B O 1
ATOM 1620 N N . SER B 1 63 ? 4.703 -3.91 -18.375 1 70.75 63 SER B N 1
ATOM 1621 C CA . SER B 1 63 ? 4.352 -3.037 -17.266 1 70.75 63 SER B CA 1
ATOM 1622 C C . SER B 1 63 ? 3.127 -3.557 -16.516 1 70.75 63 SER B C 1
ATOM 1624 O O . SER B 1 63 ? 2.209 -4.109 -17.141 1 70.75 63 SER B O 1
ATOM 1626 N N . GLY B 1 64 ? 3.289 -3.678 -15.188 1 83.38 64 GLY B N 1
ATOM 1627 C CA . GLY B 1 64 ? 2.203 -4.109 -14.32 1 83.38 64 GLY B CA 1
ATOM 1628 C C . GLY B 1 64 ? 2.525 -5.375 -13.547 1 83.38 64 GLY B C 1
ATOM 1629 O O . GLY B 1 64 ? 3.645 -5.539 -13.055 1 83.38 64 GLY B O 1
ATOM 1630 N N . GLY B 1 65 ? 1.466 -6.156 -13.289 1 89.81 65 GLY B N 1
ATOM 1631 C CA . GLY B 1 65 ? 1.615 -7.363 -12.492 1 89.81 65 GLY B CA 1
ATOM 1632 C C . GLY B 1 65 ? 1.458 -7.121 -11.008 1 89.81 65 GLY B C 1
ATOM 1633 O O . GLY B 1 65 ? 1.914 -6.102 -10.484 1 89.81 65 GLY B O 1
ATOM 1634 N N . VAL B 1 66 ? 0.786 -8.07 -10.406 1 91.44 66 VAL B N 1
ATOM 1635 C CA . VAL B 1 66 ? 0.598 -8 -8.961 1 91.44 66 VAL B CA 1
ATOM 1636 C C . VAL B 1 66 ? 0.97 -9.344 -8.336 1 91.44 66 VAL B C 1
ATOM 1638 O O . VAL B 1 66 ? 0.869 -10.391 -8.977 1 91.44 66 VAL B O 1
ATOM 1641 N N . CYS B 1 67 ? 1.418 -9.227 -7.066 1 93.38 67 CYS B N 1
ATOM 1642 C CA . CYS B 1 67 ? 1.791 -10.43 -6.324 1 93.38 67 CYS B CA 1
ATOM 1643 C C . CYS B 1 67 ? 1.588 -10.227 -4.828 1 93.38 67 CYS B C 1
ATOM 1645 O O . CYS B 1 67 ? 1.858 -9.148 -4.297 1 93.38 67 CYS B O 1
ATOM 1647 N N . ILE B 1 68 ? 1.069 -11.242 -4.219 1 93.81 68 ILE B N 1
ATOM 1648 C CA . ILE B 1 68 ? 1.044 -11.266 -2.76 1 93.81 68 ILE B CA 1
ATOM 1649 C C . ILE B 1 68 ? 1.963 -12.367 -2.244 1 93.81 68 ILE B C 1
ATOM 1651 O O . ILE B 1 68 ? 1.817 -13.531 -2.625 1 93.81 68 ILE B O 1
ATOM 1655 N N . LEU B 1 69 ? 2.91 -11.961 -1.466 1 95.06 69 LEU B N 1
ATOM 1656 C CA . LEU B 1 69 ? 3.734 -12.906 -0.727 1 95.06 69 LEU B CA 1
ATOM 1657 C C . LEU B 1 69 ? 3.215 -13.086 0.696 1 95.06 69 LEU B C 1
ATOM 1659 O O . LEU B 1 69 ? 3.02 -12.109 1.419 1 95.06 69 LEU B O 1
ATOM 1663 N N . THR B 1 70 ? 3.008 -14.312 1.096 1 95 70 THR B N 1
ATOM 1664 C CA . THR B 1 70 ? 2.527 -14.594 2.443 1 95 70 THR B CA 1
ATOM 1665 C C . THR B 1 70 ? 3.498 -15.516 3.184 1 95 70 THR B C 1
ATOM 1667 O O . THR B 1 70 ? 3.914 -16.547 2.652 1 95 70 THR B O 1
ATOM 1670 N N . SER B 1 71 ? 3.834 -15.086 4.402 1 95.94 71 SER B N 1
ATOM 1671 C CA . SER B 1 71 ? 4.707 -15.906 5.227 1 95.94 71 SER B CA 1
ATOM 1672 C C . SER B 1 71 ? 4.109 -17.297 5.449 1 95.94 71 SER B C 1
ATOM 1674 O O . SER B 1 71 ? 2.926 -17.422 5.77 1 95.94 71 SER B O 1
ATOM 1676 N N . ASN B 1 72 ? 4.949 -18.344 5.387 1 97.12 72 ASN B N 1
ATOM 1677 C CA . ASN B 1 72 ? 4.492 -19.719 5.57 1 97.12 72 ASN B CA 1
ATOM 1678 C C . ASN B 1 72 ? 4.125 -20 7.023 1 97.12 72 ASN B C 1
ATOM 1680 O O . ASN B 1 72 ? 3.535 -21.031 7.328 1 97.12 72 ASN B O 1
ATOM 1684 N N . LEU B 1 73 ? 4.453 -19.109 7.863 1 96.31 73 LEU B N 1
ATOM 1685 C CA . LEU B 1 73 ? 4.129 -19.266 9.281 1 96.31 73 LEU B CA 1
ATOM 1686 C C . LEU B 1 73 ? 2.639 -19.062 9.523 1 96.31 73 LEU B C 1
ATOM 1688 O O . LEU B 1 73 ? 2.127 -19.406 10.586 1 96.31 73 LEU B O 1
ATOM 1692 N N . TYR B 1 74 ? 1.953 -18.5 8.547 1 94.31 74 TYR B N 1
ATOM 1693 C CA . TYR B 1 74 ? 0.526 -18.219 8.672 1 94.31 74 TYR B CA 1
ATOM 1694 C C . TYR B 1 74 ? -0.268 -18.969 7.602 1 94.31 74 TYR B C 1
ATOM 1696 O O . TYR B 1 74 ? -0.048 -18.766 6.406 1 94.31 74 TYR B O 1
ATOM 1704 N N . PRO B 1 75 ? -1.169 -19.828 8.078 1 96.44 75 PRO B N 1
ATOM 1705 C CA . PRO B 1 75 ? -2.027 -20.453 7.062 1 96.44 75 PRO B CA 1
ATOM 1706 C C . PRO B 1 75 ? -2.752 -19.422 6.195 1 96.44 75 PRO B C 1
ATOM 1708 O O . PRO B 1 75 ? -3.238 -18.406 6.703 1 96.44 75 PRO B O 1
ATOM 1711 N N . SER B 1 76 ? -2.684 -19.609 4.879 1 95.38 76 SER B N 1
ATOM 1712 C CA . SER B 1 76 ? -3.342 -18.688 3.959 1 95.38 76 SER B CA 1
ATOM 1713 C C . SER B 1 76 ? -3.975 -19.422 2.789 1 95.38 76 SER B C 1
ATOM 1715 O O . SER B 1 76 ? -3.533 -20.516 2.43 1 95.38 76 SER B O 1
ATOM 1717 N N . THR B 1 77 ? -5.031 -18.875 2.264 1 95.69 77 THR B N 1
ATOM 1718 C CA . THR B 1 77 ? -5.742 -19.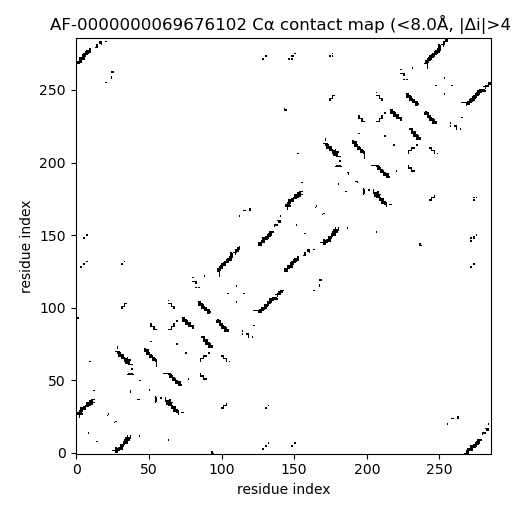438 1.128 1 95.69 77 THR B CA 1
ATOM 1719 C C . THR B 1 77 ? -5.961 -18.391 0.041 1 95.69 77 THR B C 1
ATOM 1721 O O . THR B 1 77 ? -6.504 -17.312 0.307 1 95.69 77 THR B O 1
ATOM 1724 N N . PRO B 1 78 ? -5.484 -18.703 -1.172 1 96.88 78 PRO B N 1
ATOM 1725 C CA . PRO B 1 78 ? -5.801 -17.797 -2.268 1 96.88 78 PRO B CA 1
ATOM 1726 C C . PRO B 1 78 ? -7.293 -17.734 -2.584 1 96.88 78 PRO B C 1
ATOM 1728 O O . PRO B 1 78 ? -7.988 -18.75 -2.463 1 96.88 78 PRO B O 1
ATOM 1731 N N . LEU B 1 79 ? -7.715 -16.578 -2.959 1 95.12 79 LEU B N 1
ATOM 1732 C CA . LEU B 1 79 ? -9.086 -16.406 -3.426 1 95.12 79 LEU B CA 1
ATOM 1733 C C . LEU B 1 79 ? -9.141 -16.344 -4.949 1 95.12 79 LEU B C 1
ATOM 1735 O O . LEU B 1 79 ? -8.297 -15.688 -5.574 1 95.12 79 LEU B O 1
ATOM 1739 N N . THR B 1 80 ? -10.109 -17.016 -5.504 1 96.25 80 THR B N 1
ATOM 1740 C CA . THR B 1 80 ? -10.344 -16.891 -6.938 1 96.25 80 THR B CA 1
ATOM 1741 C C . THR B 1 80 ? -11.188 -15.664 -7.246 1 96.25 80 THR B C 1
ATOM 1743 O O . THR B 1 80 ? -12.273 -15.484 -6.691 1 96.25 80 THR B O 1
ATOM 1746 N N . LEU B 1 81 ? -10.562 -14.844 -8.07 1 93.88 81 LEU B N 1
ATOM 1747 C CA . LEU B 1 81 ? -11.25 -13.617 -8.453 1 93.88 81 LEU B CA 1
ATOM 1748 C C . LEU B 1 81 ? -11.688 -13.664 -9.914 1 93.88 81 LEU B C 1
ATOM 1750 O O . LEU B 1 81 ? -10.898 -14.016 -10.789 1 93.88 81 LEU B O 1
ATOM 1754 N N . HIS B 1 82 ? -12.938 -13.328 -10.148 1 95.75 82 HIS B N 1
ATOM 1755 C CA . HIS B 1 82 ? -13.445 -13.172 -11.508 1 95.75 82 HIS B CA 1
ATOM 1756 C C . HIS B 1 82 ? -13.43 -11.711 -11.93 1 95.75 82 HIS B C 1
ATOM 1758 O O . HIS B 1 82 ? -14.422 -10.992 -11.734 1 95.75 82 HIS B O 1
ATOM 1764 N N . THR B 1 83 ? -12.344 -11.297 -12.508 1 91.56 83 THR B N 1
ATOM 1765 C CA . THR B 1 83 ? -12.133 -9.906 -12.898 1 91.56 83 THR B CA 1
ATOM 1766 C C . THR B 1 83 ? -11.094 -9.805 -14.016 1 91.56 83 THR B C 1
ATOM 1768 O O . THR B 1 83 ? -10.203 -10.648 -14.117 1 91.56 83 THR B O 1
ATOM 1771 N N . SER B 1 84 ? -11.25 -8.805 -14.844 1 88 84 SER B N 1
ATOM 1772 C CA . SER B 1 84 ? -10.25 -8.539 -15.867 1 88 84 SER B CA 1
ATOM 1773 C C . SER B 1 84 ? -9.109 -7.695 -15.32 1 88 84 SER B C 1
ATOM 1775 O O . SER B 1 84 ? -8.078 -7.535 -15.984 1 88 84 SER B O 1
ATOM 1777 N N . LEU B 1 85 ? -9.242 -7.176 -14.109 1 86.12 85 LEU B N 1
ATOM 1778 C CA . LEU B 1 85 ? -8.211 -6.344 -13.5 1 86.12 85 LEU B CA 1
ATOM 1779 C C . LEU B 1 85 ? -7.02 -7.191 -13.07 1 86.12 85 LEU B C 1
ATOM 1781 O O . LEU B 1 85 ? -7.164 -8.383 -12.797 1 86.12 85 LEU B O 1
ATOM 1785 N N . GLN B 1 86 ? -5.879 -6.578 -13.062 1 88.94 86 GLN B N 1
ATOM 1786 C CA . GLN B 1 86 ? -4.73 -7.215 -12.422 1 88.94 86 GLN B CA 1
ATOM 1787 C C . GLN B 1 86 ? -4.871 -7.219 -10.906 1 88.94 86 GLN B C 1
ATOM 1789 O O . GLN B 1 86 ? -4.422 -6.285 -10.234 1 88.94 86 GLN B O 1
ATOM 1794 N N . ALA B 1 87 ? -5.5 -8.297 -10.43 1 91.06 87 ALA B N 1
ATOM 1795 C CA . ALA B 1 87 ? -5.809 -8.352 -9 1 91.06 87 ALA B CA 1
ATOM 1796 C C . ALA B 1 87 ? -5.633 -9.766 -8.453 1 91.06 87 ALA B C 1
ATOM 1798 O O . ALA B 1 87 ? -5.93 -10.75 -9.141 1 91.06 87 ALA B O 1
ATOM 1799 N N . VAL B 1 88 ? -5.098 -9.836 -7.266 1 94.38 88 VAL B N 1
ATOM 1800 C CA . VAL B 1 88 ? -5.047 -11.094 -6.527 1 94.38 88 VAL B CA 1
ATOM 1801 C C . VAL B 1 88 ? -5.457 -10.852 -5.074 1 94.38 88 VAL B C 1
ATOM 1803 O O . VAL B 1 88 ? -5.367 -9.734 -4.574 1 94.38 88 VAL B O 1
ATOM 1806 N N . ALA B 1 89 ? -5.934 -11.906 -4.461 1 93.56 89 ALA B N 1
ATOM 1807 C CA . ALA B 1 89 ? -6.355 -11.805 -3.064 1 93.56 89 ALA B CA 1
ATOM 1808 C C . ALA B 1 89 ? -6.051 -13.102 -2.307 1 93.56 89 ALA B C 1
ATOM 1810 O O . ALA B 1 89 ? -6.047 -14.18 -2.893 1 93.56 89 ALA B O 1
ATOM 1811 N N . VAL B 1 90 ? -5.773 -12.93 -1.046 1 93.38 90 VAL B N 1
ATOM 1812 C CA . VAL B 1 90 ? -5.504 -14.047 -0.151 1 93.38 90 VAL B CA 1
ATOM 1813 C C . VAL B 1 90 ? -6.188 -13.812 1.194 1 93.38 90 VAL B C 1
ATOM 1815 O O . VAL B 1 90 ? -6.34 -12.664 1.626 1 93.38 90 VAL B O 1
ATOM 1818 N N . GLN B 1 91 ? -6.633 -14.875 1.739 1 92.12 91 GLN B N 1
ATOM 1819 C CA . GLN B 1 91 ? -7.051 -14.844 3.137 1 92.12 91 GLN B CA 1
ATOM 1820 C C . GLN B 1 91 ? -5.992 -15.477 4.039 1 92.12 91 GLN B C 1
ATOM 1822 O O . GLN B 1 91 ? -5.547 -16.594 3.795 1 92.12 91 GLN B O 1
ATOM 1827 N N . VAL B 1 92 ? -5.605 -14.703 5.008 1 89.62 92 VAL B N 1
ATOM 1828 C CA . VAL B 1 92 ? -4.535 -15.148 5.891 1 89.62 92 VAL B CA 1
ATOM 1829 C C . VAL B 1 92 ? -5.066 -15.281 7.316 1 89.62 92 VAL B C 1
ATOM 1831 O O . VAL B 1 92 ? -5.781 -14.398 7.805 1 89.62 92 VAL B O 1
ATOM 1834 N N . HIS B 1 93 ? -4.684 -16.375 7.945 1 89.81 93 HIS B N 1
ATOM 1835 C CA . HIS B 1 93 ? -5.086 -16.609 9.328 1 89.81 93 HIS B CA 1
ATOM 1836 C C . HIS B 1 93 ? -4.027 -16.109 10.305 1 89.81 93 HIS B C 1
ATOM 1838 O O . HIS B 1 93 ? -3.029 -16.781 10.555 1 89.81 93 HIS B O 1
ATOM 1844 N N . THR B 1 94 ? -4.223 -14.938 10.773 1 82.94 94 THR B N 1
ATOM 1845 C CA . THR B 1 94 ? -3.441 -14.43 11.898 1 82.94 94 THR B CA 1
ATOM 1846 C C . THR B 1 94 ? -4.211 -14.578 13.203 1 82.94 94 THR B C 1
ATOM 1848 O O . THR B 1 94 ? -4.887 -15.586 13.422 1 82.94 94 THR B O 1
ATOM 1851 N N . ARG B 1 95 ? -4.125 -13.641 14.18 1 78.12 95 ARG B N 1
ATOM 1852 C CA . ARG B 1 95 ? -5.016 -13.695 15.336 1 78.12 95 ARG B CA 1
ATOM 1853 C C . ARG B 1 95 ? -6.477 -13.633 14.898 1 78.12 95 ARG B C 1
ATOM 1855 O O . ARG B 1 95 ? -7.344 -14.234 15.531 1 78.12 95 ARG B O 1
ATOM 1862 N N . SER B 1 96 ? -6.645 -12.984 13.789 1 78.69 96 SER B N 1
ATOM 1863 C CA . SER B 1 96 ? -7.922 -12.945 13.078 1 78.69 96 SER B CA 1
ATOM 1864 C C . SER B 1 96 ? -7.742 -13.242 11.594 1 78.69 96 SER B C 1
ATOM 1866 O O . SER B 1 96 ? -6.621 -13.25 11.094 1 78.69 96 SER B O 1
ATOM 1868 N N . LEU B 1 97 ? -8.875 -13.594 10.977 1 84.88 97 LEU B N 1
ATOM 1869 C CA . LEU B 1 97 ? -8.836 -13.82 9.539 1 84.88 97 LEU B CA 1
ATOM 1870 C C . LEU B 1 97 ? -8.781 -12.5 8.781 1 84.88 97 LEU B C 1
ATOM 1872 O O . LEU B 1 97 ? -9.633 -11.625 8.984 1 84.88 97 LEU B O 1
ATOM 1876 N N . VAL B 1 98 ? -7.77 -12.406 7.957 1 85.19 98 VAL B N 1
ATOM 1877 C CA . VAL B 1 98 ? -7.57 -11.148 7.23 1 85.19 98 VAL B CA 1
ATOM 1878 C C . VAL B 1 98 ? -7.559 -11.422 5.727 1 85.19 98 VAL B C 1
ATOM 1880 O O . VAL B 1 98 ? -6.918 -12.367 5.266 1 85.19 98 VAL B O 1
ATOM 1883 N N . THR B 1 99 ? -8.359 -10.617 5.016 1 89 99 THR B N 1
ATOM 1884 C CA . THR B 1 99 ? -8.328 -10.688 3.561 1 89 99 THR B CA 1
ATOM 1885 C C . THR B 1 99 ? -7.414 -9.602 2.99 1 89 99 THR B C 1
ATOM 1887 O O . THR B 1 99 ? -7.578 -8.422 3.301 1 89 99 THR B O 1
ATOM 1890 N N . VAL B 1 100 ? -6.41 -10.016 2.213 1 89 100 VAL B N 1
ATOM 1891 C CA . VAL B 1 100 ? -5.504 -9.094 1.54 1 89 100 VAL B CA 1
ATOM 1892 C C . VAL B 1 100 ? -5.746 -9.133 0.033 1 89 100 VAL B C 1
ATOM 1894 O O . VAL B 1 100 ? -5.836 -10.211 -0.557 1 89 100 VAL B O 1
ATOM 1897 N N . CYS B 1 101 ? -5.906 -7.953 -0.545 1 90.56 101 CYS B N 1
ATOM 1898 C CA . CYS B 1 101 ? -6.098 -7.867 -1.989 1 90.56 101 CYS B CA 1
ATOM 1899 C C . CYS B 1 101 ? -5.141 -6.848 -2.605 1 90.56 101 CYS B C 1
ATOM 1901 O O . CYS B 1 101 ? -4.969 -5.75 -2.074 1 90.56 101 CYS B O 1
ATOM 1903 N N . CYS B 1 102 ? -4.477 -7.223 -3.629 1 89.75 102 CYS B N 1
ATOM 1904 C CA . CYS B 1 102 ? -3.605 -6.348 -4.406 1 89.75 102 CYS B CA 1
ATOM 1905 C C . CYS B 1 102 ? -4.156 -6.137 -5.809 1 89.75 102 CYS B C 1
ATOM 1907 O O . CYS B 1 102 ? -4.477 -7.102 -6.508 1 89.75 102 CYS B O 1
ATOM 1909 N N . VAL B 1 103 ? -4.27 -4.855 -6.094 1 86.06 103 VAL B N 1
ATOM 1910 C CA . VAL B 1 103 ? -4.789 -4.508 -7.414 1 86.06 103 VAL B CA 1
ATOM 1911 C C . VAL B 1 103 ? -3.885 -3.461 -8.062 1 86.06 103 VAL B C 1
ATOM 1913 O O . VAL B 1 103 ? -3.436 -2.523 -7.398 1 86.06 103 VAL B O 1
ATOM 1916 N N . TYR B 1 104 ? -3.578 -3.732 -9.234 1 83.12 104 TYR B N 1
ATOM 1917 C CA . TYR B 1 104 ? -2.875 -2.738 -10.039 1 83.12 104 TYR B CA 1
ATOM 1918 C C . TYR B 1 104 ? -3.797 -2.137 -11.094 1 83.12 104 TYR B C 1
ATOM 1920 O O . TYR B 1 104 ? -4.379 -2.861 -11.898 1 83.12 104 TYR B O 1
ATOM 1928 N N . LEU B 1 105 ? -3.896 -0.831 -11 1 79.88 105 LEU B N 1
ATOM 1929 C CA . LEU B 1 105 ? -4.668 -0.066 -11.969 1 79.88 105 LEU B CA 1
ATOM 1930 C C . LEU B 1 105 ? -3.752 0.807 -12.828 1 79.88 105 LEU B C 1
ATOM 1932 O O . LEU B 1 105 ? -3.225 1.813 -12.344 1 79.88 105 LEU B O 1
ATOM 1936 N N . PRO B 1 106 ? -3.65 0.416 -14.07 1 73.88 106 PRO B N 1
ATOM 1937 C CA . PRO B 1 106 ? -2.744 1.183 -14.922 1 73.88 106 PRO B CA 1
ATOM 1938 C C . PRO B 1 106 ? -3.158 2.646 -15.062 1 73.88 106 PRO B C 1
ATOM 1940 O O . PRO B 1 106 ? -4.352 2.949 -15.125 1 73.88 106 PRO B O 1
ATOM 1943 N N . PRO B 1 107 ? -2.162 3.572 -15 1 65.62 107 PRO B N 1
ATOM 1944 C CA . PRO B 1 107 ? -2.469 5.004 -15.047 1 65.62 107 PRO B CA 1
ATOM 1945 C C . PRO B 1 107 ? -3.182 5.41 -16.328 1 65.62 107 PRO B C 1
ATOM 1947 O O . PRO B 1 107 ? -3.936 6.387 -16.344 1 65.62 107 PRO B O 1
ATOM 1950 N N . HIS B 1 108 ? -3.002 4.695 -17.391 1 65.81 108 HIS B N 1
ATOM 1951 C CA . HIS B 1 108 ? -3.531 5.156 -18.672 1 65.81 108 HIS B CA 1
ATOM 1952 C C . HIS B 1 108 ? -4.801 4.395 -19.047 1 65.81 108 HIS B C 1
ATOM 1954 O O . HIS B 1 108 ? -5.434 4.699 -20.062 1 65.81 108 HIS B O 1
ATOM 1960 N N . ASP B 1 109 ? -5.176 3.51 -18.156 1 67.81 109 ASP B N 1
ATOM 1961 C CA . ASP B 1 109 ? -6.379 2.738 -18.453 1 67.81 109 ASP B CA 1
ATOM 1962 C C . ASP B 1 109 ? -7.582 3.268 -17.688 1 67.81 109 ASP B C 1
ATOM 1964 O O . ASP B 1 109 ? -7.43 3.828 -16.594 1 67.81 109 ASP B O 1
ATOM 1968 N N . VAL B 1 110 ? -8.711 3.219 -18.375 1 67.5 110 VAL B N 1
ATOM 1969 C CA . VAL B 1 110 ? -9.961 3.562 -17.703 1 67.5 110 VAL B CA 1
ATOM 1970 C C . VAL B 1 110 ? -10.516 2.336 -16.984 1 67.5 110 VAL B C 1
ATOM 1972 O O . VAL B 1 110 ? -10.648 1.266 -17.578 1 67.5 110 VAL B O 1
ATOM 1975 N N . VAL B 1 111 ? -10.586 2.461 -15.727 1 74.06 111 VAL B N 1
ATOM 1976 C CA . VAL B 1 111 ? -11.211 1.408 -14.93 1 74.06 111 VAL B CA 1
ATOM 1977 C C . VAL B 1 111 ? -12.586 1.87 -14.453 1 74.06 111 VAL B C 1
ATOM 1979 O O . VAL B 1 111 ? -12.727 2.963 -13.898 1 74.06 111 VAL B O 1
ATOM 1982 N N . SER B 1 112 ? -13.555 1.088 -14.742 1 79 112 SER B N 1
ATOM 1983 C CA . SER B 1 112 ? -14.898 1.487 -14.344 1 79 112 SER B CA 1
ATOM 1984 C C . SER B 1 112 ? -15.125 1.251 -12.852 1 79 112 SER B C 1
ATOM 1986 O O . SER B 1 112 ? -14.547 0.332 -12.273 1 79 112 SER B O 1
ATOM 1988 N N . GLN B 1 113 ? -15.969 2.105 -12.328 1 82.25 113 GLN B N 1
ATOM 1989 C CA . GLN B 1 113 ? -16.391 1.914 -10.945 1 82.25 113 GLN B CA 1
ATOM 1990 C C . GLN B 1 113 ? -17.031 0.538 -10.75 1 82.25 113 GLN B C 1
ATOM 1992 O O . GLN B 1 113 ? -16.812 -0.106 -9.719 1 82.25 113 GLN B O 1
ATOM 1997 N N . GLN B 1 114 ? -17.703 0.128 -11.789 1 85.88 114 GLN B N 1
ATOM 1998 C CA . GLN B 1 114 ? -18.391 -1.163 -11.727 1 85.88 114 GLN B CA 1
ATOM 1999 C C . GLN B 1 114 ? -17.375 -2.307 -11.617 1 85.88 114 GLN B C 1
ATOM 2001 O O . GLN B 1 114 ? -17.609 -3.281 -10.898 1 85.88 114 GLN B O 1
ATOM 2006 N N . ASP B 1 115 ? -16.297 -2.191 -12.352 1 86.31 115 ASP B N 1
ATOM 2007 C CA . ASP B 1 115 ? -15.266 -3.223 -12.281 1 86.31 115 ASP B CA 1
ATOM 2008 C C . ASP B 1 115 ? -14.703 -3.34 -10.867 1 86.31 115 ASP B C 1
ATOM 2010 O O . ASP B 1 115 ? -14.508 -4.445 -10.359 1 86.31 115 ASP B O 1
ATOM 2014 N N . LEU B 1 116 ? -14.516 -2.246 -10.234 1 84.69 116 LEU B N 1
ATOM 2015 C CA . LEU B 1 116 ? -13.984 -2.25 -8.875 1 84.69 116 LEU B CA 1
ATOM 2016 C C . LEU B 1 116 ? -15.023 -2.77 -7.887 1 84.69 116 LEU B C 1
ATOM 2018 O O . LEU B 1 116 ? -14.695 -3.539 -6.984 1 84.69 116 LEU B O 1
ATOM 2022 N N . GLU B 1 117 ? -16.234 -2.316 -8.102 1 87.06 117 GLU B N 1
ATOM 2023 C CA . GLU B 1 117 ? -17.297 -2.779 -7.23 1 87.06 117 GLU B CA 1
ATOM 2024 C C . GLU B 1 117 ? -17.469 -4.293 -7.32 1 87.06 117 GLU B C 1
ATOM 2026 O O . GLU B 1 117 ? -17.641 -4.965 -6.301 1 87.06 117 GLU B O 1
ATOM 2031 N N . THR B 1 118 ? -17.422 -4.785 -8.508 1 90.12 118 THR B N 1
ATOM 2032 C CA . THR B 1 118 ? -17.547 -6.223 -8.719 1 90.12 118 THR B CA 1
ATOM 2033 C C . THR B 1 118 ? -16.406 -6.977 -8.031 1 90.12 118 THR B C 1
ATOM 2035 O O . THR B 1 118 ? -16.625 -8.047 -7.461 1 90.12 118 THR B O 1
ATOM 2038 N N . LEU B 1 119 ? -15.219 -6.438 -8.102 1 88.69 119 LEU B N 1
ATOM 2039 C CA . LEU B 1 119 ? -14.078 -7.039 -7.422 1 88.69 119 LEU B CA 1
ATOM 2040 C C . LEU B 1 119 ? -14.297 -7.062 -5.91 1 88.69 119 LEU B C 1
ATOM 2042 O O . LEU B 1 119 ? -14.117 -8.102 -5.27 1 88.69 119 LEU B O 1
ATOM 2046 N N . VAL B 1 120 ? -14.727 -5.961 -5.328 1 86.38 120 VAL B N 1
ATOM 2047 C CA . VAL B 1 120 ? -14.898 -5.812 -3.885 1 86.38 120 VAL B CA 1
ATOM 2048 C C . VAL B 1 120 ? -15.992 -6.766 -3.395 1 86.38 120 VAL B C 1
ATOM 2050 O O . VAL B 1 120 ? -15.883 -7.328 -2.303 1 86.38 120 VAL B O 1
ATOM 2053 N N . ASP B 1 121 ? -16.953 -6.969 -4.223 1 89.38 121 ASP B N 1
ATOM 2054 C CA . ASP B 1 121 ? -18.078 -7.84 -3.861 1 89.38 121 ASP B CA 1
ATOM 2055 C C . ASP B 1 121 ? -17.609 -9.281 -3.697 1 89.38 121 ASP B C 1
ATOM 2057 O O . ASP B 1 121 ? -18.281 -10.086 -3.051 1 89.38 121 ASP B O 1
ATOM 2061 N N . GLN B 1 122 ? -16.516 -9.617 -4.254 1 92.12 122 GLN B N 1
ATOM 2062 C CA . GLN B 1 122 ? -16.016 -10.984 -4.203 1 92.12 122 GLN B CA 1
ATOM 2063 C C . GLN B 1 122 ? -15.109 -11.203 -2.998 1 92.12 122 GLN B C 1
ATOM 2065 O O . GLN B 1 122 ? -14.703 -12.336 -2.715 1 92.12 122 GLN B O 1
ATOM 2070 N N . LEU B 1 123 ? -14.766 -10.117 -2.324 1 88.94 123 LEU B N 1
ATOM 2071 C CA . LEU B 1 123 ? -13.836 -10.227 -1.209 1 88.94 123 LEU B CA 1
ATOM 2072 C C . LEU B 1 123 ? -14.578 -10.445 0.104 1 88.94 123 LEU B C 1
ATOM 2074 O O . LEU B 1 123 ? -15.469 -9.672 0.454 1 88.94 123 LEU B O 1
ATOM 2078 N N . PRO B 1 124 ? -14.203 -11.5 0.845 1 85.56 124 PRO B N 1
ATOM 2079 C CA . PRO B 1 124 ? -14.797 -11.688 2.174 1 85.56 124 PRO B CA 1
ATOM 2080 C C . PRO B 1 124 ? -14.375 -10.602 3.162 1 85.56 124 PRO B C 1
ATOM 2082 O O . PRO B 1 124 ? -13.258 -10.086 3.078 1 85.56 124 PRO B O 1
ATOM 2085 N N . THR B 1 125 ? -15.43 -10.016 4.031 1 69.56 125 THR B N 1
ATOM 2086 C CA . THR B 1 125 ? -15.102 -9.148 5.156 1 69.56 125 THR B CA 1
ATOM 2087 C C . THR B 1 125 ? -14.531 -9.961 6.316 1 69.56 125 THR B C 1
ATOM 2089 O O . THR B 1 125 ? -14.773 -11.164 6.418 1 69.56 125 THR B O 1
ATOM 2092 N N . PRO B 1 126 ? -13.914 -9.273 7.523 1 54.09 126 PRO B N 1
ATOM 2093 C CA . PRO B 1 126 ? -13.414 -7.902 7.59 1 54.09 126 PRO B CA 1
ATOM 2094 C C . PRO B 1 126 ? -12.227 -7.656 6.664 1 54.09 126 PRO B C 1
ATOM 2096 O O . PRO B 1 126 ? -11.398 -8.547 6.473 1 54.09 126 PRO B O 1
ATOM 2099 N N . PHE B 1 127 ? -12.312 -6.676 5.809 1 49.44 127 PHE B N 1
ATOM 2100 C CA . PHE B 1 127 ? -11.445 -6.383 4.672 1 49.44 127 PHE B CA 1
ATOM 2101 C C . PHE B 1 127 ? -10.078 -5.902 5.145 1 49.44 127 PHE B C 1
ATOM 2103 O O . PHE B 1 127 ? -9.938 -5.406 6.266 1 49.44 127 PHE B O 1
ATOM 2110 N N . THR B 1 128 ? -8.922 -6.188 4.211 1 53.72 128 THR B N 1
ATOM 2111 C CA . THR B 1 128 ? -7.703 -6.449 3.445 1 53.72 128 THR B CA 1
ATOM 2112 C C . THR B 1 128 ? -7 -5.141 3.09 1 53.72 128 THR B C 1
ATOM 2114 O O . THR B 1 128 ? -7.629 -4.082 3.053 1 53.72 128 THR B O 1
ATOM 2117 N N . THR B 1 129 ? -5.746 -5.086 3.371 1 55.28 129 THR B N 1
ATOM 2118 C CA . THR B 1 129 ? -4.867 -4.094 2.758 1 55.28 129 THR B CA 1
ATOM 2119 C C . THR B 1 129 ? -5.016 -4.113 1.238 1 55.28 129 THR B C 1
ATOM 2121 O O . THR B 1 129 ? -4.969 -5.176 0.617 1 55.28 129 THR B O 1
ATOM 2124 N N . ILE B 1 130 ? -5.766 -3.092 0.606 1 52.31 130 ILE B N 1
ATOM 2125 C CA . ILE B 1 130 ? -5.809 -2.938 -0.843 1 52.31 130 ILE B CA 1
ATOM 2126 C C . ILE B 1 130 ? -4.746 -1.933 -1.288 1 52.31 130 ILE B C 1
ATOM 2128 O O . ILE B 1 130 ? -4.656 -0.833 -0.738 1 52.31 130 ILE B O 1
ATOM 2132 N N . CYS B 1 131 ? -3.723 -2.357 -1.899 1 54.16 131 CYS B N 1
ATOM 2133 C CA . CYS B 1 131 ? -2.693 -1.498 -2.475 1 54.16 131 CYS B CA 1
ATOM 2134 C C . CYS B 1 131 ? -3.029 -1.133 -3.916 1 54.16 131 CYS B C 1
ATOM 2136 O O . CYS B 1 131 ? -3.209 -2.014 -4.758 1 54.16 131 CYS B O 1
ATOM 2138 N N . LEU B 1 132 ? -3.498 0.128 -4.102 1 45.78 132 LEU B N 1
ATOM 2139 C CA . LEU B 1 132 ? -3.789 0.625 -5.441 1 45.78 132 LEU B CA 1
ATOM 2140 C C . LEU B 1 132 ? -2.635 1.47 -5.973 1 45.78 132 LEU B C 1
ATOM 2142 O O . LEU B 1 132 ? -2.012 2.219 -5.215 1 45.78 132 LEU B O 1
ATOM 2146 N N . ALA B 1 133 ? -1.737 1.068 -6.75 1 42.59 133 ALA B N 1
ATOM 2147 C CA . ALA B 1 133 ? -0.797 1.955 -7.43 1 42.59 133 ALA B CA 1
ATOM 2148 C C . ALA B 1 133 ? -1.418 2.547 -8.695 1 42.59 133 ALA B C 1
ATOM 2150 O O . ALA B 1 133 ? -2.092 1.844 -9.453 1 42.59 133 ALA B O 1
ATOM 2151 N N . GLN B 1 134 ? -1.893 4.004 -8.648 1 40.84 134 GLN B N 1
ATOM 2152 C CA . GLN B 1 134 ? -2.41 4.621 -9.867 1 40.84 134 GLN B CA 1
ATOM 2153 C C . GLN B 1 134 ? -1.369 5.535 -10.508 1 40.84 134 GLN B C 1
ATOM 2155 O O . GLN B 1 134 ? -0.671 6.273 -9.812 1 40.84 134 GLN B O 1
ATOM 2160 N N . HIS B 1 135 ? -0.697 5.281 -11.5 1 38.41 135 HIS B N 1
ATOM 2161 C CA . HIS B 1 135 ? 0.117 6.324 -12.117 1 38.41 135 HIS B CA 1
ATOM 2162 C C . HIS B 1 135 ? -0.755 7.422 -12.719 1 38.41 135 HIS B C 1
ATOM 2164 O O . HIS B 1 135 ? -0.502 8.609 -12.508 1 38.41 135 HIS B O 1
ATOM 2170 N N . ASN B 1 136 ? -1.179 7.277 -13.898 1 38 136 ASN B N 1
ATOM 2171 C CA . ASN B 1 136 ? -1.473 8.367 -14.82 1 38 136 ASN B CA 1
ATOM 2172 C C . ASN B 1 136 ? -2.771 9.078 -14.445 1 38 136 ASN B C 1
ATOM 2174 O O . ASN B 1 136 ? -3.607 8.523 -13.734 1 38 136 ASN B O 1
ATOM 2178 N N . GLN B 1 137 ? -2.941 10.328 -14.914 1 37.78 137 GLN B N 1
ATOM 2179 C CA . GLN B 1 137 ? -3.834 11.469 -14.758 1 37.78 137 GLN B CA 1
ATOM 2180 C C . GLN B 1 137 ? -5.281 11.023 -14.578 1 37.78 137 GLN B C 1
ATOM 2182 O O . GLN B 1 137 ? -6.008 11.578 -13.75 1 37.78 137 GLN B O 1
ATOM 2187 N N . LYS B 1 138 ? -6.051 10.602 -15.625 1 34.31 138 LYS B N 1
ATOM 2188 C CA . LYS B 1 138 ? -7.496 10.75 -15.766 1 34.31 138 LYS B CA 1
ATOM 2189 C C . LYS B 1 138 ? -8.234 9.594 -15.094 1 34.31 138 LYS B C 1
ATOM 2191 O O . LYS B 1 138 ? -8.375 8.516 -15.672 1 34.31 138 LYS B O 1
ATOM 2196 N N . TRP B 1 139 ? -7.996 9.164 -13.969 1 37.59 139 TRP B N 1
ATOM 2197 C CA . TRP B 1 139 ? -8.914 8.156 -13.445 1 37.59 139 TRP B CA 1
ATOM 2198 C C . TRP B 1 139 ? -10.336 8.695 -13.375 1 37.59 139 TRP B C 1
ATOM 2200 O O . TRP B 1 139 ? -10.586 9.719 -12.727 1 37.59 139 TRP B O 1
ATOM 2210 N N . PHE B 1 140 ? -10.992 8.82 -14.398 1 34.69 140 PHE B N 1
ATOM 2211 C CA . PHE B 1 140 ? -12.406 9.188 -14.344 1 34.69 140 PHE B CA 1
ATOM 2212 C C . PHE B 1 140 ? -13.227 8.062 -13.719 1 34.69 140 PHE B C 1
ATOM 2214 O O . PHE B 1 140 ? -13.266 6.949 -14.25 1 34.69 140 PHE B O 1
ATOM 2221 N N . LEU B 1 141 ? -13.094 7.75 -12.438 1 34.81 141 LEU B N 1
ATOM 2222 C CA . LEU B 1 141 ? -14.273 6.98 -12.039 1 34.81 141 LEU B CA 1
ATOM 2223 C C . LEU B 1 141 ? -15.523 7.531 -12.703 1 34.81 141 LEU B C 1
ATOM 2225 O O . LEU B 1 141 ? -15.844 8.719 -12.555 1 34.81 141 LEU B O 1
ATOM 2229 N N . ARG B 1 142 ? -15.711 7.41 -13.961 1 31.34 142 ARG B N 1
ATOM 2230 C CA . ARG B 1 142 ? -16.938 7.879 -14.594 1 31.34 142 ARG B CA 1
ATOM 2231 C C . ARG B 1 142 ? -18.172 7.477 -13.789 1 31.34 142 ARG B C 1
ATOM 2233 O O . ARG B 1 142 ? -18.344 6.301 -13.461 1 31.34 142 ARG B O 1
ATOM 2240 N N . GLN B 1 143 ? -18.547 8.484 -12.969 1 24.92 143 GLN B N 1
ATOM 2241 C CA . GLN B 1 143 ? -19.922 8.367 -12.516 1 24.92 143 GLN B CA 1
ATOM 2242 C C . GLN B 1 143 ? -20.875 8.141 -13.688 1 24.92 143 GLN B C 1
ATOM 2244 O O . GLN B 1 143 ? -20.656 8.68 -14.781 1 24.92 143 GLN B O 1
#

Nearest PDB structures (foldseek):
  7n8k-assembly2_B  TM=7.778E-01  e=6.231E-07  Homo sapiens
  2v0r-assembly2_B  TM=7.779E-01  e=1.322E-06  Homo sapiens
  2v0s-assembly1_A  TM=7.724E-01  e=3.182E-06  Homo sapiens
  7n94-assembly2_B  TM=7.421E-01  e=3.182E-06  Homo sapiens
  8uw3-assembly1_A  TM=7.772E-01  e=5.956E-06  Homo sapiens

InterPro domains:
  IPR036691 Endonuclease/exonuclease/phosphatase superfamily [G3DSA:3.60.10.10] (3-134)
  IPR036691 Endonuclease/exonuclease/phosphatase superfamily [SSF56219] (4-123)

pLDDT: mean 80.6, std 16.96, range [24.92, 97.81]

Solvent-accessible surface area (backbone atoms only — not comparable to full-atom values): 15204 Å² total; per-residue (Å²): 104,61,24,35,35,29,31,35,44,52,40,40,83,80,34,51,67,35,50,51,48,48,41,69,70,59,60,43,43,30,37,33,36,25,25,33,41,44,49,98,87,48,82,82,82,50,93,67,43,45,75,47,68,30,59,38,86,46,85,84,44,56,68,33,17,20,34,37,38,32,27,66,90,37,61,64,44,78,53,89,75,92,64,91,62,40,52,42,36,34,38,34,47,61,94,52,76,37,29,39,35,30,37,41,44,62,26,87,44,81,56,52,48,64,58,51,46,56,51,54,70,69,49,62,76,49,40,33,47,34,38,36,44,36,61,45,79,65,60,50,51,61,123,108,60,22,34,36,28,32,36,45,52,39,41,83,82,34,53,67,36,50,51,48,48,41,70,71,58,59,41,44,31,37,32,36,26,25,34,41,45,48,97,87,49,83,82,84,49,93,66,42,46,73,48,68,30,59,38,85,48,87,84,46,55,69,36,18,21,35,39,37,33,27,67,89,35,61,64,46,78,51,91,75,92,65,91,61,39,53,42,36,35,38,34,47,62,94,52,72,38,25,37,33,30,37,43,44,60,24,87,47,83,57,51,53,64,59,51,47,55,50,55,71,71,52,66,79,38,42,22,56,33,37,37,47,34,57,44,76,66,57,52,51,64,125